Protein AF-A0AA36I9T1-F1 (afdb_monomer)

Organism: NCBI:txid2562239

Mean predicted aligned error: 14.27 Å

pLDDT: mean 73.99, std 16.75, range [28.22, 96.0]

Radius of gyration: 25.61 Å; Cα contacts (8 Å, |Δi|>4): 394; chains: 1; bounding box: 63×57×77 Å

Secondary structure (DSSP, 8-state):
-HHHHHHHHHHHHHHHHHHHHHHHHHHHHHHHHH-TT-TTS-HHHHHHHHHHHHHHHHHHHHHHHHHHHHTTS-HHHHHHHHHHHHHHHHHHHHHHHHSPPPTT--S--------HHHHHHHHHHHHHHHHHHHHHHHHHHHHHTS----SS---S----HHHHHHHHHHHHHTTT--EEEEEEEEEEEEEPP--TT-TTS---EEEEEEEEEEEEEE-STT-EEEEEEE---S---------S--TT---EEEEETTHHHH-EEEEGGGTTB-TTSSS----S--EEEEEEETTEEEEEEE-SS--TT----HHHHHHHHHHHHHHHHHHHGGG--

Structure (mmCIF, N/CA/C/O backbone):
data_AF-A0AA36I9T1-F1
#
_entry.id   AF-A0AA36I9T1-F1
#
loop_
_atom_site.group_PDB
_atom_site.id
_atom_site.type_symbol
_atom_site.label_atom_id
_atom_site.label_alt_id
_atom_site.label_comp_id
_atom_site.label_asym_id
_atom_site.label_entity_id
_atom_site.label_seq_id
_atom_site.pdbx_PDB_ins_code
_atom_site.Cartn_x
_atom_site.Cartn_y
_atom_site.Cartn_z
_atom_site.occupancy
_atom_site.B_iso_or_equiv
_atom_site.auth_seq_id
_atom_site.auth_comp_id
_atom_site.auth_asym_id
_atom_site.auth_atom_id
_atom_site.pdbx_PDB_model_num
ATOM 1 N N . MET A 1 1 ? 17.759 -18.980 32.613 1.00 36.00 1 MET A N 1
ATOM 2 C CA . MET A 1 1 ? 17.230 -19.401 31.293 1.00 36.00 1 MET A CA 1
ATOM 3 C C . MET A 1 1 ? 15.700 -19.547 31.230 1.00 36.00 1 MET A C 1
ATOM 5 O O . MET A 1 1 ? 15.164 -19.409 30.142 1.00 36.00 1 MET A O 1
ATOM 9 N N . ALA A 1 2 ? 14.968 -19.721 32.342 1.00 28.22 2 ALA A N 1
ATOM 10 C CA . ALA A 1 2 ? 13.493 -19.798 32.330 1.00 28.22 2 ALA A CA 1
ATOM 11 C C . ALA A 1 2 ? 12.759 -18.465 32.022 1.00 28.22 2 ALA A C 1
ATOM 13 O O . ALA A 1 2 ? 11.661 -18.480 31.476 1.00 28.22 2 ALA A O 1
ATOM 14 N N . SER A 1 3 ? 13.375 -17.309 32.305 1.00 37.62 3 SER A N 1
ATOM 15 C CA . SER A 1 3 ? 12.776 -15.976 32.076 1.00 37.62 3 SER A CA 1
ATOM 16 C C . SER A 1 3 ? 12.637 -15.598 30.588 1.00 37.62 3 SER A C 1
ATOM 18 O O . SER A 1 3 ? 11.648 -14.977 30.208 1.00 37.62 3 SER A O 1
ATOM 20 N N . ILE A 1 4 ? 13.560 -16.037 29.723 1.00 42.66 4 ILE A N 1
ATOM 21 C CA . ILE A 1 4 ? 13.492 -15.775 28.271 1.00 42.66 4 ILE A CA 1
ATOM 22 C C . ILE A 1 4 ? 12.377 -16.618 27.630 1.00 42.66 4 ILE A C 1
ATOM 24 O O . ILE A 1 4 ? 11.632 -16.146 26.772 1.00 42.66 4 ILE A O 1
ATOM 28 N N . ILE A 1 5 ? 12.210 -17.856 28.103 1.00 40.62 5 ILE A N 1
ATOM 29 C CA . ILE A 1 5 ? 11.156 -18.762 27.641 1.00 40.62 5 ILE A CA 1
ATOM 30 C C . ILE A 1 5 ? 9.781 -18.198 28.035 1.00 40.62 5 ILE A C 1
ATOM 32 O O . ILE A 1 5 ? 8.921 -18.065 27.170 1.00 40.62 5 ILE A O 1
ATOM 36 N N . ALA A 1 6 ? 9.594 -17.750 29.282 1.00 39.84 6 ALA A N 1
ATOM 37 C CA . ALA A 1 6 ? 8.338 -17.133 29.726 1.00 39.84 6 ALA A CA 1
ATOM 38 C C . ALA A 1 6 ? 7.958 -15.869 28.920 1.00 39.84 6 ALA A C 1
ATOM 40 O O . ALA A 1 6 ? 6.798 -15.713 28.541 1.00 39.84 6 ALA A O 1
ATOM 41 N N . GLY A 1 7 ? 8.933 -15.014 28.585 1.00 45.81 7 GLY A N 1
ATOM 42 C CA . GLY A 1 7 ? 8.702 -13.822 27.756 1.00 45.81 7 GLY A CA 1
ATOM 43 C C . GLY A 1 7 ? 8.321 -14.139 26.306 1.00 45.81 7 GLY A C 1
ATOM 44 O O . GLY A 1 7 ? 7.512 -13.439 25.708 1.00 45.81 7 GLY A O 1
ATOM 45 N N . THR A 1 8 ? 8.841 -15.233 25.741 1.00 45.25 8 THR A N 1
ATOM 46 C CA . THR A 1 8 ? 8.528 -15.623 24.354 1.00 45.25 8 THR A CA 1
ATOM 47 C C . THR A 1 8 ? 7.142 -16.270 24.255 1.00 45.25 8 THR A C 1
ATOM 49 O O . THR A 1 8 ? 6.429 -16.056 23.275 1.00 45.25 8 THR A O 1
ATOM 52 N N . TRP A 1 9 ? 6.716 -17.017 25.281 1.00 43.25 9 TRP A N 1
ATOM 53 C CA . TRP A 1 9 ? 5.369 -17.598 25.338 1.00 43.25 9 TRP A CA 1
ATOM 54 C C . TRP A 1 9 ? 4.271 -16.546 25.568 1.00 43.25 9 TRP A C 1
ATOM 56 O O . TRP A 1 9 ? 3.208 -16.670 24.957 1.00 43.25 9 TRP A O 1
ATOM 66 N N . SER A 1 10 ? 4.520 -15.476 26.341 1.00 52.25 10 SER A N 1
ATOM 67 C CA . SER A 1 10 ? 3.537 -14.383 26.477 1.00 52.25 10 SER A CA 1
ATOM 68 C C . SER A 1 10 ? 3.329 -13.627 25.157 1.00 52.25 10 SER A C 1
ATOM 70 O O . SER A 1 10 ? 2.194 -13.321 24.801 1.00 52.25 10 SER A O 1
ATOM 72 N N . LEU A 1 11 ? 4.388 -13.434 24.361 1.00 51.06 11 LEU A N 1
ATOM 73 C CA . LEU A 1 11 ? 4.303 -12.800 23.037 1.00 51.06 11 LEU A CA 1
ATOM 74 C C . LEU A 1 11 ? 3.535 -13.647 22.010 1.00 51.06 11 LEU A C 1
ATOM 76 O O . LEU A 1 11 ? 2.834 -13.103 21.157 1.00 51.06 11 LEU A O 1
ATOM 80 N N . ILE A 1 12 ? 3.651 -14.978 22.080 1.00 51.19 12 ILE A N 1
ATOM 81 C CA . ILE A 1 12 ? 2.935 -15.904 21.185 1.00 51.19 12 ILE A CA 1
ATOM 82 C C . ILE A 1 12 ? 1.451 -15.977 21.539 1.00 51.19 12 ILE A C 1
ATOM 84 O O . ILE A 1 12 ? 0.615 -15.955 20.639 1.00 51.19 12 ILE A O 1
ATOM 88 N N . SER A 1 13 ? 1.122 -16.025 22.831 1.00 52.97 13 SER A N 1
ATOM 89 C CA . SER A 1 13 ? -0.266 -15.906 23.291 1.00 52.97 13 SER A CA 1
ATOM 90 C C . SER A 1 13 ? -0.859 -14.546 22.896 1.00 52.97 13 SER A C 1
ATOM 92 O O . SER A 1 13 ? -2.000 -14.471 22.442 1.00 52.97 13 SER A O 1
ATOM 94 N N . SER A 1 14 ? -0.046 -13.487 22.974 1.00 62.69 14 SER A N 1
ATOM 95 C CA . SER A 1 14 ? -0.428 -12.113 22.642 1.00 62.69 14 SER A CA 1
ATOM 96 C C . SER A 1 14 ? -0.708 -11.899 21.147 1.00 62.69 14 SER A C 1
ATOM 98 O O . SER A 1 14 ? -1.602 -11.137 20.799 1.00 62.69 14 SER A O 1
ATOM 100 N N . SER A 1 15 ? -0.032 -12.585 20.215 1.00 67.31 15 SER A N 1
ATOM 101 C CA . SER A 1 15 ? -0.256 -12.332 18.779 1.00 67.31 15 SER A CA 1
ATOM 102 C C . SER A 1 15 ? -1.647 -12.757 18.294 1.00 67.31 15 SER A C 1
ATOM 104 O O . SER A 1 15 ? -2.304 -12.013 17.560 1.00 67.31 15 SER A O 1
ATOM 106 N N . ALA A 1 16 ? -2.123 -13.927 18.725 1.00 72.69 16 ALA A N 1
ATOM 107 C CA . ALA A 1 16 ? -3.471 -14.399 18.422 1.00 72.69 16 ALA A CA 1
ATOM 108 C C . ALA A 1 16 ? -4.530 -13.506 19.085 1.00 72.69 16 ALA A C 1
ATOM 110 O O . ALA A 1 16 ? -5.537 -13.169 18.459 1.00 72.69 16 ALA A O 1
ATOM 111 N N . GLU A 1 17 ? -4.269 -13.070 20.318 1.00 80.12 17 GLU A N 1
ATOM 112 C CA . GLU A 1 17 ? -5.125 -12.143 21.053 1.00 80.12 17 GLU A CA 1
ATOM 113 C C . GLU A 1 17 ? -5.214 -10.777 20.364 1.00 80.12 17 GLU A C 1
ATOM 115 O O . GLU A 1 17 ? -6.308 -10.255 20.185 1.00 80.12 17 GLU A O 1
ATOM 120 N N . VAL A 1 18 ? -4.097 -10.227 19.888 1.00 80.06 18 VAL A N 1
ATOM 121 C CA . VAL A 1 18 ? -4.045 -8.940 19.178 1.00 80.06 18 VAL A CA 1
ATOM 122 C C . VAL A 1 18 ? -4.795 -9.005 17.855 1.00 80.06 18 VAL A C 1
ATOM 124 O O . VAL A 1 18 ? -5.555 -8.094 17.539 1.00 80.06 18 VAL A O 1
ATOM 127 N N . ILE A 1 19 ? -4.651 -10.093 17.091 1.00 80.06 19 ILE A N 1
ATOM 128 C CA . ILE A 1 19 ? -5.420 -10.284 15.852 1.00 80.06 19 ILE A CA 1
ATOM 129 C C . ILE A 1 19 ? -6.914 -10.425 16.166 1.00 80.06 19 ILE A C 1
ATOM 131 O O . ILE A 1 19 ? -7.746 -9.829 15.479 1.00 80.06 19 ILE A O 1
ATOM 135 N N . SER A 1 20 ? -7.261 -11.200 17.197 1.00 83.56 20 SER A N 1
ATOM 136 C CA . SER A 1 20 ? -8.646 -11.388 17.633 1.00 83.56 20 SER A CA 1
ATOM 137 C C . SER A 1 20 ? -9.273 -10.066 18.080 1.00 83.56 20 SER A C 1
ATOM 139 O O . SER A 1 20 ? -10.335 -9.692 17.585 1.00 83.56 20 SER A O 1
ATOM 141 N N . LYS A 1 21 ? -8.578 -9.292 18.920 1.00 83.44 21 LYS A N 1
ATOM 142 C CA . LYS A 1 21 ? -9.038 -7.981 19.381 1.00 83.44 21 LYS A CA 1
ATOM 143 C C . LYS A 1 21 ? -9.089 -6.966 18.251 1.00 83.44 21 LYS A C 1
ATOM 145 O O . LYS A 1 21 ? -10.092 -6.284 18.144 1.00 83.44 21 LYS A O 1
ATOM 150 N N . ALA A 1 22 ? -8.129 -6.919 17.327 1.00 84.50 22 ALA A N 1
ATOM 151 C CA . ALA A 1 22 ? -8.222 -6.048 16.149 1.00 84.50 22 ALA A CA 1
ATOM 152 C C . ALA A 1 22 ? -9.461 -6.358 15.280 1.00 84.50 22 ALA A C 1
ATOM 154 O O . ALA A 1 22 ? -10.117 -5.448 14.754 1.00 84.50 22 ALA A O 1
ATOM 155 N N . ARG A 1 23 ? -9.834 -7.641 15.156 1.00 85.12 23 ARG A N 1
ATOM 156 C CA . ARG A 1 23 ? -11.107 -8.048 14.534 1.00 85.12 23 ARG A CA 1
ATOM 157 C C . ARG A 1 23 ? -12.306 -7.620 15.383 1.00 85.12 23 ARG A C 1
ATOM 159 O O . ARG A 1 23 ? -13.255 -7.072 14.830 1.00 85.12 23 ARG A O 1
ATOM 166 N N . GLY A 1 24 ? -12.241 -7.806 16.699 1.00 85.12 24 GLY A N 1
ATOM 167 C CA . GLY A 1 24 ? -13.244 -7.344 17.660 1.00 85.12 24 GLY A CA 1
ATOM 168 C C . GLY A 1 24 ? -13.489 -5.836 17.581 1.00 85.12 24 GLY A C 1
ATOM 169 O O . GLY A 1 24 ? -14.633 -5.421 17.458 1.00 85.12 24 GLY A O 1
ATOM 170 N N . MET A 1 25 ? -12.430 -5.024 17.521 1.00 85.75 25 MET A N 1
ATOM 171 C CA . MET A 1 25 ? -12.475 -3.574 17.305 1.00 85.75 25 MET A CA 1
ATOM 172 C C . MET A 1 25 ? -13.201 -3.232 16.008 1.00 85.75 25 MET A C 1
ATOM 174 O O . MET A 1 25 ? -14.094 -2.392 15.992 1.00 85.75 25 MET A O 1
ATOM 178 N N . THR A 1 26 ? -12.834 -3.906 14.915 1.00 86.44 26 THR A N 1
ATOM 179 C CA . THR A 1 26 ? -13.445 -3.698 13.596 1.00 86.44 26 THR A CA 1
ATOM 180 C C . THR A 1 26 ? -14.946 -3.992 13.636 1.00 86.44 26 THR A C 1
ATOM 182 O 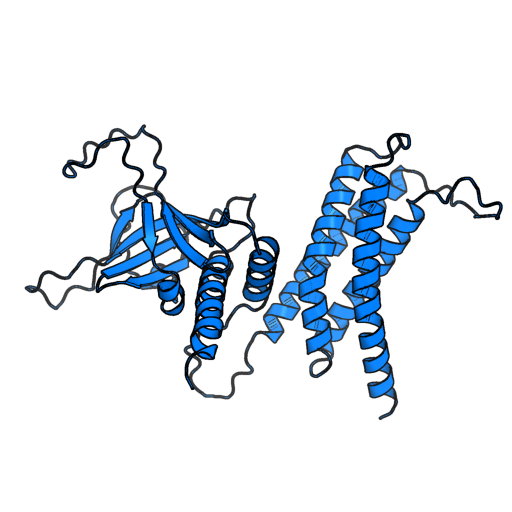O . THR A 1 26 ? -15.745 -3.206 13.129 1.00 86.44 26 THR A O 1
ATOM 185 N N . LEU A 1 27 ? -15.339 -5.102 14.264 1.00 86.56 27 LEU A N 1
ATOM 186 C CA . LEU A 1 27 ? -16.742 -5.474 14.441 1.00 86.56 27 LEU A CA 1
ATOM 187 C C . LEU A 1 27 ? -17.472 -4.512 15.384 1.00 86.56 27 LEU A C 1
ATOM 189 O O . LEU A 1 27 ? -18.612 -4.152 15.108 1.00 86.56 27 LEU A O 1
ATOM 193 N N . GLY A 1 28 ? -16.825 -4.072 16.463 1.00 85.25 28 GLY A N 1
ATOM 194 C CA . GLY A 1 28 ? -17.360 -3.100 17.415 1.00 85.25 28 GLY A CA 1
ATOM 195 C C . GLY A 1 28 ? -17.665 -1.767 16.741 1.00 85.25 28 GLY A C 1
ATOM 196 O O . GLY A 1 28 ? -18.794 -1.291 16.811 1.00 85.25 28 GLY A O 1
ATOM 197 N N . ILE A 1 29 ? -16.708 -1.224 15.985 1.00 85.50 29 ILE A N 1
ATOM 198 C CA . ILE A 1 29 ? -16.898 -0.005 15.186 1.00 85.50 29 ILE A CA 1
ATOM 199 C C . ILE A 1 29 ? -18.032 -0.200 14.175 1.00 85.50 29 ILE A C 1
ATOM 201 O O . ILE A 1 29 ? -18.907 0.655 14.062 1.00 85.50 29 ILE A O 1
ATOM 205 N N . HIS A 1 30 ? -18.077 -1.340 13.481 1.00 85.69 30 HIS A N 1
ATOM 206 C CA . HIS A 1 30 ? -19.145 -1.613 12.522 1.00 85.69 30 HIS A CA 1
ATOM 207 C C . HIS A 1 30 ? -20.532 -1.658 13.187 1.00 85.69 30 HIS A C 1
ATOM 209 O O . HIS A 1 30 ? -21.483 -1.081 12.656 1.00 85.69 30 HIS A O 1
ATOM 215 N N . LYS A 1 31 ? -20.654 -2.300 14.355 1.00 86.00 31 LYS A N 1
ATOM 216 C CA . LYS A 1 31 ? -21.897 -2.341 15.142 1.00 86.00 31 LYS A CA 1
ATOM 217 C C . LYS A 1 31 ? -22.319 -0.946 15.607 1.00 86.00 31 LYS A C 1
ATOM 219 O O . LYS A 1 31 ? -23.503 -0.616 15.532 1.00 86.00 31 LYS A O 1
ATOM 224 N N . LEU A 1 32 ? -21.364 -0.123 16.046 1.00 84.00 32 LEU A N 1
ATOM 225 C CA . LEU A 1 32 ? -21.613 1.265 16.447 1.00 84.00 32 LEU A CA 1
ATOM 226 C C . LEU A 1 32 ? -22.146 2.104 15.280 1.00 84.00 32 LEU A C 1
ATOM 228 O O . LEU A 1 32 ? -23.087 2.867 15.465 1.00 84.00 32 LEU A O 1
ATOM 232 N N . LEU A 1 33 ? -21.591 1.926 14.078 1.00 83.38 33 LEU A N 1
ATOM 233 C CA . LEU A 1 33 ? -22.009 2.662 12.880 1.00 83.38 33 LEU A CA 1
ATOM 234 C C . LEU A 1 33 ? -23.365 2.210 12.321 1.00 83.38 33 LEU A C 1
ATOM 236 O O . LEU A 1 33 ? -24.085 3.029 11.759 1.00 83.38 33 LEU A O 1
ATOM 240 N N . LEU A 1 34 ? -23.710 0.925 12.452 1.00 81.38 34 LEU A N 1
ATOM 241 C CA . LEU A 1 34 ? -24.969 0.373 11.938 1.00 81.38 34 LEU A CA 1
ATOM 242 C C . LEU A 1 34 ? -26.179 0.627 12.835 1.00 81.38 34 LEU A C 1
ATOM 244 O O . LEU A 1 34 ? -27.294 0.440 12.369 1.00 81.38 34 LEU A O 1
ATOM 248 N N . SER A 1 35 ? -25.984 0.995 14.103 1.00 79.50 35 SER A N 1
ATOM 249 C CA . SER A 1 35 ? -27.083 1.170 15.058 1.00 79.50 35 SER A CA 1
ATOM 250 C C . SER A 1 35 ? -27.851 2.474 14.758 1.00 79.50 35 SER A C 1
ATOM 252 O O . SER A 1 35 ? -27.330 3.548 15.066 1.00 79.50 35 SER A O 1
ATOM 254 N N . PRO A 1 36 ? -29.072 2.419 14.184 1.00 58.97 36 PRO A N 1
ATOM 255 C CA . PRO A 1 36 ? -29.768 3.607 13.678 1.00 58.97 36 PRO A CA 1
ATOM 256 C C . PRO A 1 36 ? -30.333 4.500 14.797 1.00 58.97 36 PRO A C 1
ATOM 258 O O . PRO A 1 36 ? -30.428 5.709 14.615 1.00 58.97 36 PRO A O 1
ATOM 261 N N . ASP A 1 37 ? -30.604 3.936 15.978 1.00 59.00 37 ASP A N 1
ATOM 262 C CA . ASP A 1 37 ? -31.197 4.647 17.125 1.00 59.00 37 ASP A CA 1
ATOM 263 C C . ASP A 1 37 ? -30.182 5.366 18.034 1.00 59.00 37 ASP A C 1
ATOM 265 O O . ASP A 1 37 ? -30.547 5.932 19.063 1.00 59.00 37 ASP A O 1
ATOM 269 N N . ARG A 1 38 ? -28.883 5.361 17.702 1.00 58.66 38 ARG A N 1
ATOM 270 C CA . ARG A 1 38 ? -27.817 5.893 18.581 1.00 58.66 38 ARG A CA 1
ATOM 271 C C . ARG A 1 38 ? -27.267 7.233 18.096 1.00 58.66 38 ARG A C 1
ATOM 273 O O . ARG A 1 38 ? -26.070 7.398 17.859 1.00 58.66 38 ARG A O 1
ATOM 280 N N . ALA A 1 39 ? -28.174 8.194 17.959 1.00 52.75 39 ALA A N 1
ATOM 281 C CA . ALA A 1 39 ? -27.974 9.544 17.433 1.00 52.75 39 ALA A CA 1
ATOM 282 C C . ALA A 1 39 ? -27.114 10.505 18.300 1.00 52.75 39 ALA A C 1
ATOM 284 O O . ALA A 1 39 ? -27.366 11.704 18.299 1.00 52.75 39 ALA A O 1
ATOM 285 N N . GLU A 1 40 ? -26.078 10.034 19.005 1.00 70.81 40 GLU A N 1
ATOM 286 C CA . GLU A 1 40 ? -25.173 10.924 19.770 1.00 70.81 40 GLU A CA 1
ATOM 287 C C . GLU A 1 40 ? -23.742 11.025 19.217 1.00 70.81 40 GLU A C 1
ATOM 289 O O . GLU A 1 40 ? -22.973 11.881 19.650 1.00 70.81 40 GLU A O 1
ATOM 294 N N . LEU A 1 41 ? -23.357 10.186 18.250 1.00 80.69 41 LEU A N 1
ATOM 295 C CA . LEU A 1 41 ? -22.049 10.305 17.598 1.00 80.69 41 LEU A CA 1
ATOM 296 C C . LEU A 1 41 ? -22.090 11.388 16.523 1.00 80.69 41 LEU A C 1
ATOM 298 O O . LEU A 1 41 ? -22.819 11.249 15.537 1.00 80.69 41 LEU A O 1
ATOM 302 N N . SER A 1 42 ? -21.253 12.413 16.686 1.00 88.62 42 SER A N 1
ATOM 303 C CA . SER A 1 42 ? -21.057 13.448 15.673 1.00 88.62 42 SER A CA 1
ATOM 304 C C . SER A 1 42 ? -20.546 12.844 14.356 1.00 88.62 42 SER A C 1
ATOM 306 O O . SER A 1 42 ? -19.806 11.855 14.347 1.00 88.62 42 SER A O 1
ATOM 308 N N . ASP A 1 43 ? -20.878 13.458 13.217 1.00 88.69 43 ASP A N 1
ATOM 309 C CA . ASP A 1 43 ? -20.369 13.015 11.908 1.00 88.69 43 ASP A CA 1
ATOM 310 C C . ASP A 1 43 ? -18.836 13.083 11.810 1.00 88.69 43 ASP A C 1
ATOM 312 O O . ASP A 1 43 ? -18.206 12.340 11.050 1.00 88.69 43 ASP A O 1
ATOM 316 N N . ALA A 1 44 ? -18.211 13.974 12.584 1.00 90.44 44 ALA A N 1
ATOM 317 C CA . ALA A 1 44 ? -16.762 14.028 12.724 1.00 90.44 44 ALA A CA 1
ATOM 318 C C . ALA A 1 44 ? -16.227 12.764 13.417 1.00 90.44 44 ALA A C 1
ATOM 320 O O . ALA A 1 44 ? -15.301 12.131 12.906 1.00 90.44 44 ALA A O 1
ATOM 321 N N . ASP A 1 45 ? -16.846 12.339 14.520 1.00 90.56 45 ASP A N 1
ATOM 322 C CA . ASP A 1 45 ? -16.430 11.144 15.262 1.00 90.56 45 ASP A CA 1
ATOM 323 C C . ASP A 1 45 ? -16.683 9.855 14.478 1.00 90.56 45 ASP A C 1
ATOM 325 O O . ASP A 1 45 ? -15.848 8.953 14.496 1.00 90.56 45 ASP A O 1
ATOM 329 N N . ARG A 1 46 ? -17.763 9.785 13.690 1.00 89.75 46 ARG A N 1
ATOM 330 C CA . ARG A 1 46 ? -18.002 8.665 12.760 1.00 89.75 46 ARG A CA 1
ATOM 331 C C . ARG A 1 46 ? -16.864 8.519 11.746 1.00 89.75 46 ARG A C 1
ATOM 333 O O . ARG A 1 46 ? -16.343 7.420 11.547 1.00 89.75 46 ARG A O 1
ATOM 340 N N . ARG A 1 47 ? -16.432 9.629 11.135 1.00 90.88 47 ARG A N 1
ATOM 341 C CA . ARG A 1 47 ? -15.288 9.643 10.204 1.00 90.88 47 ARG A CA 1
ATOM 342 C C . ARG A 1 47 ? -13.982 9.261 10.901 1.00 90.88 47 ARG A C 1
ATOM 344 O O . ARG A 1 47 ? -13.195 8.499 10.339 1.00 90.88 47 ARG A O 1
ATOM 351 N N . ARG A 1 48 ? -13.768 9.734 12.130 1.00 93.38 48 ARG A N 1
ATOM 352 C CA . ARG A 1 48 ? -12.600 9.384 12.952 1.00 93.38 48 ARG A CA 1
ATOM 353 C C . ARG A 1 48 ? -12.570 7.894 13.308 1.00 93.38 48 ARG A C 1
ATOM 355 O O . ARG A 1 48 ? -11.530 7.268 13.132 1.00 93.38 48 ARG A O 1
ATOM 362 N N . LEU A 1 49 ? -13.698 7.296 13.700 1.00 91.56 49 LEU A N 1
ATOM 363 C CA . LEU A 1 49 ? -13.812 5.855 13.972 1.00 91.56 49 LEU A CA 1
ATOM 364 C C . LEU A 1 49 ? -13.520 5.004 12.728 1.00 91.56 49 LEU A C 1
ATOM 366 O O . LEU A 1 49 ? -12.793 4.016 12.813 1.00 91.56 49 LEU A O 1
ATOM 370 N N . LEU A 1 50 ? -14.012 5.408 11.554 1.00 90.00 50 LEU A N 1
ATOM 371 C CA . LEU A 1 50 ? -13.646 4.759 10.289 1.00 90.00 50 LEU A CA 1
ATOM 372 C C . LEU A 1 50 ? -12.145 4.892 9.994 1.00 90.00 50 LEU A C 1
ATOM 374 O O . LEU A 1 50 ? -11.503 3.936 9.554 1.00 90.00 50 LEU A O 1
ATOM 378 N N . GLY A 1 51 ? -11.567 6.066 10.257 1.00 90.12 51 GLY A N 1
ATOM 379 C CA . GLY A 1 51 ? -10.128 6.301 10.146 1.00 90.12 51 GLY A CA 1
ATOM 380 C C . GLY A 1 51 ? -9.306 5.409 11.079 1.00 90.12 51 GLY A C 1
ATOM 381 O O . GLY A 1 51 ? -8.261 4.901 10.669 1.00 90.12 51 GLY A O 1
ATOM 382 N N . LEU A 1 52 ? -9.793 5.190 12.299 1.00 92.38 52 LEU A N 1
ATOM 383 C CA . LEU A 1 52 ? -9.194 4.325 13.312 1.00 92.38 52 LEU A CA 1
ATOM 384 C C . LEU A 1 52 ? -9.233 2.862 12.853 1.00 92.38 52 LEU A C 1
ATOM 386 O O . LEU A 1 52 ? -8.200 2.200 12.807 1.00 92.38 52 LEU A O 1
ATOM 390 N N . GLN A 1 53 ? -10.402 2.389 12.407 1.00 90.81 53 GLN A N 1
ATOM 391 C CA . GLN A 1 53 ? -10.588 1.045 11.857 1.00 90.81 53 GLN A CA 1
ATOM 392 C C . GLN A 1 53 ? -9.601 0.754 10.718 1.00 90.81 53 GLN A C 1
ATOM 394 O O . GLN A 1 53 ? -8.931 -0.280 10.729 1.00 90.81 53 GLN A O 1
ATOM 399 N N . ARG A 1 54 ? -9.485 1.664 9.741 1.00 87.50 54 ARG A N 1
ATOM 400 C CA . ARG A 1 54 ? -8.579 1.495 8.591 1.00 87.50 54 ARG A CA 1
ATOM 401 C C . ARG A 1 54 ? -7.121 1.360 9.034 1.00 87.50 54 ARG A C 1
ATOM 403 O O . ARG A 1 54 ? -6.433 0.449 8.583 1.00 87.50 54 ARG A O 1
ATOM 410 N N . ARG A 1 55 ? -6.657 2.222 9.943 1.00 89.75 55 ARG A N 1
ATOM 411 C CA . ARG A 1 55 ? -5.277 2.197 10.458 1.00 89.75 55 ARG A CA 1
ATOM 412 C C . ARG A 1 55 ? -4.965 0.913 11.221 1.00 89.75 55 ARG A C 1
ATOM 414 O O . ARG A 1 55 ? -3.952 0.277 10.944 1.00 89.75 55 ARG A O 1
ATOM 421 N N . VAL A 1 56 ? -5.873 0.475 12.096 1.00 90.50 56 VAL A N 1
ATOM 422 C CA . VAL A 1 56 ? -5.744 -0.797 12.827 1.00 90.50 56 VAL A CA 1
ATOM 423 C C . VAL A 1 56 ? -5.601 -1.952 11.840 1.00 90.50 56 VAL A C 1
ATOM 425 O O . VAL A 1 56 ? -4.653 -2.728 11.929 1.00 90.50 56 VAL A O 1
ATOM 428 N N . GLN A 1 57 ? -6.479 -2.028 10.836 1.00 86.19 57 GLN A N 1
ATOM 429 C CA . GLN A 1 57 ? -6.413 -3.067 9.804 1.00 86.19 57 GLN A CA 1
ATOM 430 C C . GLN A 1 57 ? -5.113 -3.032 8.993 1.00 86.19 57 GLN A C 1
ATOM 432 O O . GLN A 1 57 ? -4.614 -4.083 8.591 1.00 86.19 57 GLN A O 1
ATOM 437 N N . CYS A 1 58 ? -4.565 -1.850 8.711 1.00 85.12 58 CYS A N 1
ATOM 438 C CA . CYS A 1 58 ? -3.281 -1.710 8.026 1.00 85.12 58 CYS A CA 1
ATOM 439 C C . CYS A 1 58 ? -2.099 -2.170 8.892 1.00 85.12 58 CYS A C 1
ATOM 441 O O . CYS A 1 58 ? -1.133 -2.698 8.347 1.00 85.12 58 CYS A O 1
ATOM 443 N N . MET A 1 59 ? -2.184 -2.027 10.217 1.00 87.56 59 MET A N 1
ATOM 444 C CA . MET A 1 59 ? -1.108 -2.374 11.149 1.00 87.56 59 MET A CA 1
ATOM 445 C C . MET A 1 59 ? -1.032 -3.870 11.484 1.00 87.56 59 MET A C 1
ATOM 447 O O . MET A 1 59 ? 0.057 -4.375 11.753 1.00 87.56 59 MET A O 1
ATOM 451 N N . VAL A 1 60 ? -2.151 -4.605 11.421 1.00 86.38 60 VAL A N 1
ATOM 452 C CA . VAL A 1 60 ? -2.210 -6.036 11.794 1.00 86.38 60 VAL A CA 1
ATOM 453 C C . VAL A 1 60 ? -1.163 -6.881 11.063 1.00 86.38 60 VAL A C 1
ATOM 455 O O . VAL A 1 60 ? -0.497 -7.705 11.685 1.00 86.38 60 VAL A O 1
ATOM 458 N N . GLN A 1 61 ? -1.002 -6.703 9.751 1.00 83.69 61 GLN A N 1
ATOM 459 C CA . GLN A 1 61 ? -0.095 -7.540 8.961 1.00 83.69 61 GLN A CA 1
ATOM 460 C C . GLN A 1 61 ? 1.393 -7.228 9.226 1.00 83.69 61 GLN A C 1
ATOM 462 O O . GLN A 1 61 ? 2.127 -8.176 9.516 1.00 83.69 61 GLN A O 1
ATOM 467 N N . PRO A 1 62 ? 1.854 -5.959 9.195 1.00 84.81 62 PRO A N 1
ATOM 468 C CA . PRO A 1 62 ? 3.196 -5.590 9.648 1.00 84.81 62 PRO A CA 1
ATOM 469 C C . PRO A 1 62 ? 3.506 -6.069 11.071 1.00 84.81 62 PRO A C 1
ATOM 471 O O . PRO A 1 62 ? 4.569 -6.635 11.310 1.00 84.81 62 PRO A O 1
ATOM 474 N N . LEU A 1 63 ? 2.562 -5.916 12.004 1.00 86.62 63 LEU A N 1
ATOM 475 C CA . LEU A 1 63 ? 2.746 -6.331 13.393 1.00 86.62 63 LEU A CA 1
ATOM 476 C C . LEU A 1 63 ? 2.854 -7.856 13.526 1.00 86.62 63 LEU A C 1
ATOM 478 O O . LEU A 1 63 ? 3.733 -8.346 14.228 1.00 86.62 63 LEU A O 1
ATOM 482 N N . ASN A 1 64 ? 2.015 -8.618 12.816 1.00 84.81 64 ASN A N 1
ATOM 483 C CA . ASN A 1 64 ? 2.098 -10.081 12.792 1.00 84.81 64 ASN A CA 1
ATOM 484 C C . ASN A 1 64 ? 3.439 -10.560 12.214 1.00 84.81 64 ASN A C 1
ATOM 486 O O . ASN A 1 64 ? 4.041 -11.499 12.731 1.00 84.81 64 ASN A O 1
ATOM 490 N N . PHE A 1 65 ? 3.946 -9.881 11.180 1.00 83.06 65 PHE A N 1
ATOM 491 C CA . PHE A 1 65 ? 5.287 -10.143 10.672 1.00 83.06 65 PHE A CA 1
ATOM 492 C C . PHE A 1 65 ? 6.348 -9.901 11.755 1.00 83.06 65 PHE A C 1
ATOM 494 O O . PHE A 1 65 ? 7.112 -10.817 12.057 1.00 83.06 65 PHE A O 1
ATOM 501 N N . LEU A 1 66 ? 6.363 -8.719 12.383 1.00 84.50 66 LEU A N 1
ATOM 502 C CA . LEU A 1 66 ? 7.329 -8.403 13.439 1.00 84.50 66 LEU A CA 1
ATOM 503 C C . LEU A 1 66 ? 7.239 -9.380 14.615 1.00 84.50 66 LEU A C 1
ATOM 505 O O . LEU A 1 66 ? 8.268 -9.751 15.160 1.00 84.50 66 LEU A O 1
ATOM 509 N N . LEU A 1 67 ? 6.041 -9.847 14.973 1.00 82.50 67 LEU A N 1
ATOM 510 C CA . LEU A 1 67 ? 5.822 -10.852 16.018 1.00 82.50 67 LEU A CA 1
ATOM 511 C C . LEU A 1 67 ? 6.382 -12.228 15.659 1.00 82.50 67 LEU A C 1
ATOM 513 O O . LEU A 1 67 ? 6.880 -12.938 16.527 1.00 82.50 67 LEU A O 1
ATOM 517 N N . LEU A 1 68 ? 6.288 -12.641 14.395 1.00 77.19 68 LEU A N 1
ATOM 518 C CA . LEU A 1 68 ? 6.906 -13.883 13.930 1.00 77.19 68 LEU A CA 1
ATOM 519 C C . LEU A 1 68 ? 8.432 -13.764 13.898 1.00 77.19 68 LEU A C 1
ATOM 521 O O . LEU A 1 68 ? 9.132 -14.733 14.197 1.00 77.19 68 LEU A O 1
ATOM 525 N N . TRP A 1 69 ? 8.931 -12.580 13.551 1.00 73.94 69 TRP A N 1
ATOM 526 C CA . TRP A 1 69 ? 10.346 -12.315 13.333 1.00 73.94 69 TRP A CA 1
ATOM 527 C C . TRP A 1 69 ? 11.116 -12.062 14.642 1.00 73.94 69 TRP A C 1
ATOM 529 O O . TRP A 1 69 ? 12.197 -12.619 14.846 1.00 73.94 69 TRP A O 1
ATOM 539 N N . SER A 1 70 ? 10.512 -11.337 15.587 1.00 73.50 70 SER A N 1
ATOM 540 C CA . SER A 1 70 ? 11.078 -11.027 16.910 1.00 73.50 70 SER A CA 1
ATOM 541 C C . SER A 1 70 ? 11.285 -12.260 17.791 1.00 73.50 70 SER A C 1
ATOM 543 O O . SER A 1 70 ? 12.118 -12.237 18.692 1.00 73.50 70 SER A O 1
ATOM 545 N N . LYS A 1 71 ? 10.625 -13.391 17.487 1.00 68.19 71 LYS A N 1
ATOM 546 C CA . LYS A 1 71 ? 10.885 -14.682 18.155 1.00 68.19 71 LYS A CA 1
ATOM 547 C C . LYS A 1 71 ? 12.341 -15.127 18.061 1.00 68.19 71 LYS A C 1
ATOM 549 O O . LYS A 1 71 ? 12.750 -16.001 18.821 1.00 68.19 71 LYS A O 1
ATOM 554 N N . ARG A 1 72 ? 13.093 -14.624 17.076 1.00 62.12 72 ARG A N 1
ATOM 555 C CA . ARG A 1 72 ? 14.443 -15.106 16.778 1.00 62.12 72 ARG A CA 1
ATOM 556 C C . ARG A 1 72 ? 15.527 -14.051 16.962 1.00 62.12 72 ARG A C 1
ATOM 558 O O . ARG A 1 72 ? 16.663 -14.462 17.195 1.00 62.12 72 ARG A O 1
ATOM 565 N N . ARG A 1 73 ? 15.234 -12.747 16.847 1.00 58.88 73 ARG A N 1
ATOM 566 C CA . ARG A 1 73 ? 16.242 -11.671 16.891 1.00 58.88 73 ARG A CA 1
ATOM 567 C C . ARG A 1 73 ? 15.658 -10.333 17.367 1.00 58.88 73 ARG A C 1
ATOM 569 O O . ARG A 1 73 ? 14.526 -10.000 17.046 1.00 58.88 73 ARG A O 1
ATOM 576 N N . ASP A 1 74 ? 16.506 -9.605 18.088 1.00 63.78 74 ASP A N 1
ATOM 577 C CA . ASP A 1 74 ? 16.423 -8.196 18.492 1.00 63.78 74 ASP A CA 1
ATOM 578 C C . ASP A 1 74 ? 15.364 -7.742 19.519 1.00 63.78 74 ASP A C 1
ATOM 580 O O . ASP A 1 74 ? 14.165 -7.643 19.266 1.00 63.78 74 ASP A O 1
ATOM 584 N N . LEU A 1 75 ? 15.869 -7.309 20.684 1.00 67.81 75 LEU A N 1
ATOM 585 C CA . LEU A 1 75 ? 15.099 -6.692 21.775 1.00 67.81 75 LEU A CA 1
ATOM 586 C C . LEU A 1 75 ? 14.486 -5.336 21.373 1.00 67.81 75 LEU A C 1
ATOM 588 O O . LEU A 1 75 ? 13.519 -4.882 21.980 1.00 67.81 75 LEU A O 1
ATOM 592 N N . ARG A 1 76 ? 15.042 -4.664 20.356 1.00 74.38 76 ARG A N 1
ATOM 593 C CA . ARG A 1 76 ? 14.614 -3.314 19.947 1.00 74.38 76 ARG A CA 1
ATOM 594 C C . ARG A 1 76 ? 13.266 -3.323 19.232 1.00 74.38 76 ARG A C 1
ATOM 596 O O . ARG A 1 76 ? 12.411 -2.494 19.525 1.00 74.38 76 ARG A O 1
ATOM 603 N N . VAL A 1 77 ? 13.055 -4.287 18.336 1.00 83.38 77 VAL A N 1
ATOM 604 C CA . VAL A 1 77 ? 11.766 -4.478 17.653 1.00 83.38 77 VAL A CA 1
ATOM 605 C C . VAL A 1 77 ? 10.700 -4.953 18.628 1.00 83.38 77 VAL A C 1
ATOM 607 O O . VAL A 1 77 ? 9.541 -4.564 18.504 1.00 83.38 77 VAL A O 1
ATOM 610 N N . GLN A 1 78 ? 11.091 -5.736 19.636 1.00 83.50 78 GLN A N 1
ATOM 611 C CA . GLN A 1 78 ? 10.176 -6.194 20.674 1.00 83.50 78 GLN A CA 1
ATOM 612 C C . GLN A 1 78 ? 9.507 -5.022 21.407 1.00 83.50 78 GLN A C 1
ATOM 614 O O . GLN A 1 78 ? 8.303 -5.083 21.633 1.00 83.50 78 GLN A O 1
ATOM 619 N N . GLN A 1 79 ? 10.235 -3.938 21.700 1.00 85.12 79 GLN A N 1
ATOM 620 C CA . GLN A 1 79 ? 9.642 -2.755 22.334 1.00 85.12 79 GLN A CA 1
ATOM 621 C C . GLN A 1 79 ? 8.584 -2.091 21.443 1.00 85.12 79 GLN A C 1
ATOM 623 O O . GLN A 1 79 ? 7.498 -1.776 21.917 1.00 85.12 79 GLN A O 1
ATOM 628 N N . VAL A 1 80 ? 8.869 -1.928 20.145 1.00 89.50 80 VAL A N 1
ATOM 629 C CA . VAL A 1 80 ? 7.911 -1.354 19.180 1.00 89.50 80 VAL A CA 1
ATOM 630 C C . VAL A 1 80 ? 6.652 -2.216 19.087 1.00 89.50 80 VAL A C 1
ATOM 632 O O . VAL A 1 80 ? 5.540 -1.696 19.051 1.00 89.50 80 VAL A O 1
ATOM 635 N N . VAL A 1 81 ? 6.824 -3.538 19.073 1.00 88.81 81 VAL A N 1
ATOM 636 C CA . VAL A 1 81 ? 5.712 -4.491 19.056 1.00 88.81 81 VAL A CA 1
ATOM 637 C C . VAL A 1 81 ? 4.881 -4.383 20.333 1.00 88.81 81 VAL A C 1
ATOM 639 O O . VAL A 1 81 ? 3.664 -4.282 20.230 1.00 88.81 81 VAL A O 1
ATOM 642 N N . LEU A 1 82 ? 5.508 -4.370 21.513 1.00 87.25 82 LEU A N 1
ATOM 643 C CA . LEU A 1 82 ? 4.805 -4.267 22.797 1.00 87.25 82 LEU A CA 1
ATOM 644 C C . LEU A 1 82 ? 4.009 -2.962 22.902 1.00 87.25 82 LEU A C 1
ATOM 646 O O . LEU A 1 82 ? 2.811 -3.012 23.160 1.00 87.25 82 LEU A O 1
ATOM 650 N N . SER A 1 83 ? 4.626 -1.819 22.593 1.00 90.31 83 SER A N 1
ATOM 651 C CA . SER A 1 83 ? 3.936 -0.523 22.614 1.00 90.31 83 SER A CA 1
ATOM 652 C C . SER A 1 83 ? 2.763 -0.471 21.629 1.00 90.31 83 SER A C 1
ATOM 654 O O . SER A 1 83 ? 1.706 0.069 21.949 1.00 90.31 83 SER A O 1
ATOM 656 N N . ALA A 1 84 ? 2.895 -1.091 20.451 1.00 92.12 84 ALA A N 1
ATOM 657 C CA . ALA A 1 84 ? 1.786 -1.194 19.505 1.00 92.12 84 ALA A CA 1
ATOM 658 C C . ALA A 1 84 ? 0.638 -2.076 20.030 1.00 92.12 84 ALA A C 1
ATOM 660 O O . ALA A 1 84 ? -0.528 -1.789 19.761 1.00 92.12 84 ALA A O 1
ATOM 661 N N . GLN A 1 85 ? 0.945 -3.151 20.761 1.00 90.62 85 GLN A N 1
ATOM 662 C CA . GLN A 1 85 ? -0.061 -4.032 21.359 1.00 90.62 85 GLN A CA 1
ATOM 663 C C . GLN A 1 85 ? -0.816 -3.350 22.500 1.00 90.62 85 GLN A C 1
ATOM 665 O O . GLN A 1 85 ? -2.042 -3.420 22.526 1.00 90.62 85 GLN A O 1
ATOM 670 N N . GLU A 1 86 ? -0.097 -2.671 23.395 1.00 90.75 86 GLU A N 1
ATOM 671 C CA . GLU A 1 86 ? -0.678 -1.891 24.494 1.00 90.75 86 GLU A CA 1
ATOM 672 C C . GLU A 1 86 ? -1.663 -0.852 23.951 1.00 90.75 86 GLU A C 1
ATOM 674 O O . GLU A 1 86 ? -2.837 -0.868 24.320 1.00 90.75 86 GLU A O 1
ATOM 679 N N . LEU A 1 87 ? -1.242 -0.062 22.956 1.00 93.25 87 LEU A N 1
ATOM 680 C CA . LEU A 1 87 ? -2.116 0.919 22.315 1.00 93.25 87 LEU A CA 1
ATOM 681 C C . LEU A 1 87 ? -3.362 0.271 21.688 1.00 93.25 87 LEU A C 1
ATOM 683 O O . LEU A 1 87 ? -4.470 0.783 21.831 1.00 93.25 87 LEU A O 1
ATOM 687 N N . LEU A 1 88 ? -3.218 -0.865 20.995 1.00 91.56 88 LEU A N 1
ATOM 688 C CA . LEU A 1 88 ? -4.368 -1.574 20.421 1.00 91.56 88 LEU A CA 1
ATOM 689 C C . LEU A 1 88 ? -5.345 -2.076 21.494 1.00 91.56 88 LEU A C 1
ATOM 691 O O . LEU A 1 88 ? -6.554 -2.070 21.259 1.00 91.56 88 LEU A O 1
ATOM 695 N N . PHE A 1 89 ? -4.851 -2.503 22.657 1.00 90.25 89 PHE A N 1
ATOM 696 C CA . PHE A 1 89 ? -5.698 -2.920 23.774 1.00 90.25 89 PHE A CA 1
ATOM 697 C C . PHE A 1 89 ? -6.423 -1.743 24.425 1.00 90.25 89 PHE A C 1
ATOM 699 O O . PHE A 1 89 ? -7.611 -1.872 24.737 1.00 90.25 89 PHE A O 1
ATOM 706 N N . ASP A 1 90 ? -5.762 -0.596 24.561 1.00 91.81 90 ASP A N 1
ATOM 707 C CA . ASP A 1 90 ? -6.385 0.627 25.067 1.00 91.81 90 ASP A CA 1
ATOM 708 C C . ASP A 1 90 ? -7.501 1.097 24.131 1.00 91.81 90 ASP A C 1
ATOM 710 O O . ASP A 1 90 ? -8.616 1.388 24.571 1.00 91.81 90 ASP A O 1
ATOM 714 N N . ILE A 1 91 ? -7.242 1.077 22.819 1.00 92.38 91 ILE A N 1
ATOM 715 C CA . ILE A 1 91 ? -8.244 1.420 21.808 1.00 92.38 91 ILE A CA 1
ATOM 716 C C . ILE A 1 91 ? -9.412 0.424 21.837 1.00 92.38 91 ILE A C 1
ATOM 718 O O . ILE A 1 91 ? -10.571 0.832 21.746 1.00 92.38 91 ILE A O 1
ATOM 722 N N . TYR A 1 92 ? -9.142 -0.879 21.955 1.00 90.62 92 TYR A N 1
ATOM 723 C CA . TYR A 1 92 ? -10.200 -1.886 22.057 1.00 90.62 92 TYR A CA 1
ATOM 724 C C . TYR A 1 92 ? -11.089 -1.657 23.280 1.00 90.62 92 TYR A C 1
ATOM 726 O O . TYR A 1 92 ? -12.307 -1.591 23.133 1.00 90.62 92 TYR A O 1
ATOM 734 N N . SER A 1 93 ? -10.483 -1.449 24.449 1.00 90.06 93 SER A N 1
ATOM 735 C CA . SER A 1 93 ? -11.201 -1.168 25.698 1.00 90.06 93 SER A CA 1
ATOM 736 C C . SER A 1 93 ? -12.037 0.110 25.585 1.00 90.06 93 SER A C 1
ATOM 738 O O . SER A 1 93 ? -13.177 0.164 26.041 1.00 90.06 93 SER A O 1
ATOM 740 N N . PHE A 1 94 ? -11.509 1.138 24.912 1.00 90.75 94 PHE A N 1
ATOM 741 C CA . PHE A 1 94 ? -12.259 2.352 24.604 1.00 90.75 94 PHE A CA 1
ATOM 742 C C . PHE A 1 94 ? -13.479 2.073 23.710 1.00 90.75 94 PHE A C 1
ATOM 744 O O . PHE A 1 94 ? -14.573 2.545 24.014 1.00 90.75 94 PHE A O 1
ATOM 751 N N . ILE A 1 95 ? -13.332 1.278 22.643 1.00 89.81 95 ILE A N 1
ATOM 752 C CA . ILE A 1 95 ? -14.446 0.907 21.750 1.00 89.81 95 ILE A CA 1
ATOM 753 C C . ILE A 1 95 ? -15.498 0.068 22.487 1.00 89.81 95 ILE A C 1
ATOM 755 O O . ILE A 1 95 ? -16.692 0.279 22.273 1.00 89.81 95 ILE A O 1
ATOM 759 N N . GLU A 1 96 ? -15.089 -0.853 23.362 1.00 87.06 96 GLU A N 1
ATOM 760 C CA . GLU A 1 96 ? -16.023 -1.613 24.202 1.00 87.06 96 GLU A CA 1
ATOM 761 C C . GLU A 1 96 ? -16.822 -0.690 25.127 1.00 87.06 96 GLU A C 1
ATOM 763 O O . GLU A 1 96 ? -18.042 -0.806 25.181 1.00 87.06 96 GLU A O 1
ATOM 768 N N . CYS A 1 97 ? -16.177 0.300 25.754 1.00 85.81 97 CYS A N 1
ATOM 769 C CA . CYS A 1 97 ? -16.856 1.320 26.561 1.00 85.81 97 CYS A CA 1
ATOM 770 C C . CYS A 1 97 ? -17.847 2.179 25.755 1.00 85.81 97 CYS A C 1
ATOM 772 O O . CYS A 1 97 ? -18.793 2.731 26.324 1.00 85.81 97 CYS A O 1
ATOM 774 N N . LEU A 1 98 ? -17.641 2.323 24.441 1.00 83.50 98 LEU A N 1
ATOM 775 C CA . LEU A 1 98 ? -18.592 2.993 23.553 1.00 83.50 98 LEU A CA 1
ATOM 776 C C . LEU A 1 98 ? -19.782 2.102 23.187 1.00 83.50 98 LEU A C 1
ATOM 778 O O . LEU A 1 98 ? -20.829 2.639 22.824 1.00 83.50 98 LEU A O 1
ATOM 782 N N . SER A 1 99 ? -19.643 0.775 23.270 1.00 79.81 99 SER A N 1
ATOM 783 C CA . SER A 1 99 ? -20.723 -0.175 23.020 1.00 79.81 99 SER A CA 1
ATOM 784 C C . SER A 1 99 ? -21.648 -0.226 24.243 1.00 79.81 99 SER A C 1
ATOM 786 O O . SER A 1 99 ? -21.283 -0.777 25.276 1.00 79.81 99 SER A O 1
ATOM 788 N N . PRO A 1 100 ? -22.870 0.317 24.169 1.00 66.31 100 PRO A N 1
ATOM 789 C CA . PRO A 1 100 ? -23.858 0.182 25.225 1.00 66.31 100 PRO A CA 1
ATOM 790 C C . PRO A 1 100 ? -24.228 -1.293 25.347 1.00 66.31 100 PRO A C 1
ATOM 792 O O . PRO A 1 100 ? -24.721 -1.889 24.383 1.00 66.31 100 PRO A O 1
ATOM 795 N N . GLU A 1 101 ? -23.953 -1.847 26.524 1.00 62.62 101 GLU A N 1
ATOM 796 C CA . GLU A 1 101 ? -24.354 -3.196 26.913 1.00 62.62 101 GLU A CA 1
ATOM 797 C C . GLU A 1 101 ? -25.845 -3.434 26.652 1.00 62.62 101 GLU A C 1
ATOM 799 O O . GLU A 1 101 ? -26.666 -2.513 26.750 1.00 62.62 101 GLU A O 1
ATOM 804 N N . ASP A 1 102 ? -26.166 -4.681 26.307 1.00 56.66 102 ASP A N 1
ATOM 805 C CA . ASP A 1 102 ? -27.511 -5.138 25.986 1.00 56.66 102 ASP A CA 1
ATOM 806 C C . ASP A 1 102 ? -28.548 -4.679 27.027 1.00 56.66 102 ASP A C 1
ATOM 808 O O . ASP A 1 102 ? -28.319 -4.791 28.236 1.00 56.66 102 ASP A O 1
ATOM 812 N N . PRO A 1 103 ? -29.739 -4.231 26.591 1.00 56.78 103 PRO A N 1
ATOM 813 C CA . PRO A 1 103 ? -30.790 -3.727 27.476 1.00 56.78 103 PRO A CA 1
ATOM 814 C C . PRO A 1 103 ? -31.388 -4.780 28.434 1.00 56.78 103 PRO A C 1
ATOM 816 O O . PRO A 1 103 ? -32.291 -4.450 29.197 1.00 56.78 103 PRO A O 1
ATOM 819 N N . MET A 1 104 ? -30.908 -6.030 28.427 1.00 60.97 104 MET A N 1
ATOM 820 C CA . MET A 1 104 ? -31.425 -7.118 29.270 1.00 60.97 104 MET A CA 1
ATOM 821 C C . MET A 1 104 ? -30.575 -7.460 30.512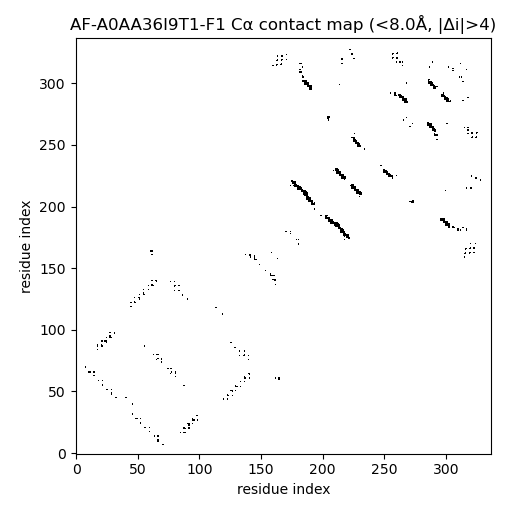 1.00 60.97 104 MET A C 1
ATOM 823 O O . MET A 1 104 ? -30.994 -8.294 31.311 1.00 60.97 104 MET A O 1
ATOM 827 N N . GLY A 1 105 ? -29.423 -6.820 30.741 1.00 52.16 105 GLY A N 1
ATOM 828 C CA . GLY A 1 105 ? -28.526 -7.161 31.856 1.00 52.16 105 GLY A CA 1
ATOM 829 C C . GLY A 1 105 ? -28.654 -6.261 33.088 1.00 52.16 105 GLY A C 1
ATOM 830 O O . GLY A 1 105 ? -28.005 -5.223 33.181 1.00 52.16 105 GLY A O 1
ATOM 831 N N . GLN A 1 106 ? -29.441 -6.677 34.081 1.00 51.66 106 GLN A N 1
ATOM 832 C CA . GLN A 1 106 ? -29.395 -6.132 35.442 1.00 51.66 106 GLN A CA 1
ATOM 833 C C . GLN A 1 106 ? -28.002 -6.348 36.057 1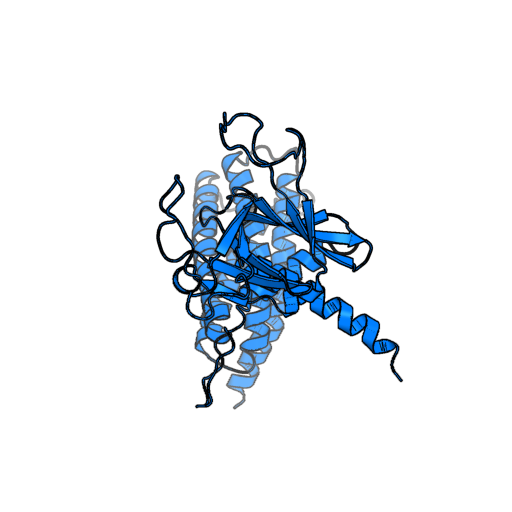.00 51.66 106 GLN A C 1
ATOM 835 O O . GLN A 1 106 ? -27.658 -7.462 36.441 1.00 51.66 106 GLN A O 1
ATOM 840 N N . GLY A 1 107 ? -27.200 -5.294 36.210 1.00 49.66 107 GLY A N 1
ATOM 841 C CA . GLY A 1 107 ? -25.927 -5.438 36.917 1.00 49.66 107 GLY A CA 1
ATOM 842 C C . GLY A 1 107 ? -25.062 -4.191 36.942 1.00 49.66 107 GLY A C 1
ATOM 843 O O . GLY A 1 107 ? -24.110 -4.104 36.189 1.00 49.66 107 GLY A O 1
ATOM 844 N N . ARG A 1 108 ? -25.388 -3.242 37.832 1.00 47.56 108 ARG A N 1
ATOM 845 C CA . ARG A 1 108 ? -24.475 -2.269 38.481 1.00 47.56 108 ARG A CA 1
ATOM 846 C C . ARG A 1 108 ? -23.186 -1.887 37.714 1.00 47.56 108 ARG A C 1
ATOM 848 O O . ARG A 1 108 ? -22.104 -1.900 38.295 1.00 47.56 108 ARG A O 1
ATOM 855 N N . SER A 1 109 ? -23.277 -1.466 36.456 1.00 48.25 109 SER A N 1
ATOM 856 C CA . SER A 1 109 ? -22.141 -0.833 35.789 1.00 48.25 109 SER A CA 1
ATOM 857 C C . SER A 1 109 ? -22.126 0.639 36.193 1.00 48.25 109 SER A C 1
ATOM 859 O O . SER A 1 109 ? -23.014 1.413 35.828 1.00 48.25 109 SER A O 1
ATOM 861 N N . ARG A 1 110 ? -21.154 1.002 37.041 1.00 51.03 110 ARG A N 1
ATOM 862 C CA . ARG A 1 110 ? -20.776 2.377 37.406 1.00 51.03 110 ARG A CA 1
ATOM 863 C C . ARG A 1 110 ? -20.393 3.106 36.109 1.00 51.03 110 ARG A C 1
ATOM 865 O O . ARG A 1 110 ? -19.220 3.204 35.768 1.00 51.03 110 ARG A O 1
ATOM 872 N N . ARG A 1 111 ? -21.387 3.563 35.343 1.00 53.84 111 ARG A N 1
ATOM 873 C CA . ARG A 1 111 ? -21.166 4.325 34.112 1.00 53.84 111 ARG A CA 1
ATOM 874 C C . ARG A 1 111 ? -20.503 5.635 34.498 1.00 53.84 111 ARG A C 1
ATOM 876 O O . ARG A 1 111 ? -21.115 6.498 35.123 1.00 53.84 111 ARG A O 1
ATOM 883 N N . SER A 1 112 ? -19.225 5.733 34.167 1.00 52.44 112 SER A N 1
ATOM 884 C CA . SER A 1 112 ? -18.469 6.964 34.248 1.00 52.44 112 SER A CA 1
ATOM 885 C C . SER A 1 112 ? -19.204 8.013 33.406 1.00 52.44 112 SER A C 1
ATOM 887 O O . SER A 1 112 ? -19.493 7.808 32.227 1.00 52.44 112 SER A O 1
ATOM 889 N N . SER A 1 113 ? -19.577 9.130 34.029 1.00 56.28 113 SER A N 1
ATOM 890 C CA . SER A 1 113 ? -20.239 10.270 33.384 1.00 56.28 113 SER A CA 1
ATOM 891 C C . SER A 1 113 ? -19.239 11.075 32.543 1.00 56.28 113 SER A C 1
ATOM 893 O O . SER A 1 113 ? -19.125 12.293 32.672 1.00 56.28 113 SER A O 1
ATOM 895 N N . VAL A 1 114 ? -18.438 10.375 31.744 1.00 65.06 114 VAL A N 1
ATOM 896 C CA . VAL A 1 114 ? -17.437 10.955 30.854 1.00 65.06 114 VAL A CA 1
ATOM 897 C C . VAL A 1 114 ? -18.210 11.606 29.715 1.00 65.06 114 VAL A C 1
ATOM 899 O O . VAL A 1 114 ? -18.927 10.928 28.971 1.00 65.06 114 VAL A O 1
ATOM 902 N N . SER A 1 115 ? -18.141 12.935 29.646 1.00 75.75 115 SER A N 1
ATOM 903 C CA . SER A 1 115 ? -18.902 13.734 28.688 1.00 75.75 115 SER A CA 1
ATOM 904 C C . SER A 1 115 ? -18.535 13.352 27.251 1.00 75.75 115 SER A C 1
ATOM 906 O O . SER A 1 115 ? -17.403 12.956 26.962 1.00 75.75 115 SER A O 1
ATOM 908 N N . ASN A 1 116 ? -19.471 13.495 26.314 1.00 75.81 116 ASN A N 1
ATOM 909 C CA . ASN A 1 116 ? -19.211 13.168 24.906 1.00 75.81 116 ASN A CA 1
ATOM 910 C C . ASN A 1 116 ? -18.035 13.983 24.318 1.00 75.81 116 ASN A C 1
ATOM 912 O O . ASN A 1 116 ? -17.303 13.466 23.478 1.00 75.81 116 ASN A O 1
ATOM 916 N N . ALA A 1 117 ? -17.779 15.195 24.831 1.00 75.69 117 ALA A N 1
ATOM 917 C CA . ALA A 1 117 ? -16.605 15.999 24.477 1.00 75.69 117 ALA A CA 1
ATOM 918 C C . ALA A 1 117 ? -15.283 15.278 24.805 1.00 75.69 117 ALA A C 1
ATOM 920 O O . ALA A 1 117 ? -14.428 15.130 23.937 1.00 75.69 117 ALA A O 1
ATOM 921 N N . THR A 1 118 ? -15.160 14.728 26.017 1.00 86.62 118 THR A N 1
ATOM 922 C CA . THR A 1 118 ? -13.948 13.997 26.431 1.00 86.62 118 THR A CA 1
ATOM 923 C C . THR A 1 118 ? -13.719 12.712 25.627 1.00 86.62 118 THR A C 1
ATOM 925 O O . THR A 1 118 ? -12.578 12.364 25.336 1.00 86.62 118 THR A O 1
ATOM 928 N N . LYS A 1 119 ? -14.787 12.037 25.175 1.00 88.94 119 LYS A N 1
ATOM 929 C CA . LYS A 1 119 ? -14.675 10.865 24.285 1.00 88.94 119 LYS A CA 1
ATOM 930 C C . LYS A 1 119 ? -14.161 11.244 22.893 1.00 88.94 119 LYS A C 1
ATOM 932 O O . LYS A 1 119 ? -13.377 10.498 22.311 1.00 88.94 119 LYS A O 1
ATOM 937 N N . SER A 1 120 ? -14.597 12.387 22.361 1.00 91.19 120 SER A N 1
ATOM 938 C CA . SER A 1 120 ? -14.147 12.890 21.057 1.00 91.19 120 SER A CA 1
ATOM 939 C C . SER A 1 120 ? -12.659 13.264 21.073 1.00 91.19 120 SER A C 1
ATOM 941 O O . SER A 1 120 ? -11.912 12.856 20.183 1.00 91.19 120 SER A O 1
ATOM 943 N N . GLU A 1 121 ? -12.200 13.955 22.122 1.00 93.94 121 GLU A N 1
ATOM 944 C CA . GLU A 1 121 ? -10.777 14.274 22.327 1.00 93.94 121 GLU A CA 1
ATOM 945 C C . GLU A 1 121 ? -9.922 13.009 22.471 1.00 93.94 121 GLU A C 1
ATOM 947 O O . GLU A 1 121 ? -8.860 12.895 21.858 1.00 93.94 121 GLU A O 1
ATOM 952 N N . GLN A 1 122 ? -10.411 12.018 23.221 1.00 94.00 122 GLN A N 1
ATOM 953 C CA . GLN A 1 122 ? -9.726 10.739 23.389 1.00 94.00 122 GLN A CA 1
ATOM 954 C C . GLN A 1 122 ? -9.620 9.957 22.069 1.00 94.00 122 GLN A C 1
ATOM 956 O O . GLN A 1 122 ? -8.582 9.363 21.777 1.00 94.00 122 GLN A O 1
ATOM 961 N N . LEU A 1 123 ? -10.659 9.991 21.229 1.00 93.50 123 LEU A N 1
ATOM 962 C CA . LEU A 1 123 ? -10.624 9.394 19.893 1.00 93.50 123 LEU A CA 1
ATOM 963 C C . LEU A 1 123 ? -9.587 10.078 18.987 1.00 93.50 123 LEU A C 1
ATOM 965 O O . LEU A 1 123 ? -8.891 9.405 18.225 1.00 93.50 123 LEU A O 1
ATOM 969 N N . GLU A 1 124 ? -9.468 11.404 19.065 1.00 94.44 124 GLU A N 1
ATOM 970 C CA . GLU A 1 124 ? -8.450 12.151 18.325 1.00 94.44 124 GLU A CA 1
ATOM 971 C C . GLU A 1 124 ? -7.031 11.823 18.804 1.00 94.44 124 GLU A C 1
ATOM 973 O O . GLU A 1 124 ? -6.140 11.613 17.977 1.00 94.44 124 GLU A O 1
ATOM 978 N N . PHE A 1 125 ? -6.833 11.707 20.119 1.00 95.81 125 PHE A N 1
ATOM 979 C CA . PHE A 1 125 ? -5.579 11.239 20.703 1.00 95.81 125 PHE A CA 1
ATOM 980 C C . PHE A 1 125 ? -5.188 9.858 20.158 1.00 95.81 125 PHE A C 1
ATOM 982 O O . PHE A 1 125 ? -4.091 9.700 19.621 1.00 95.81 125 PHE A O 1
ATOM 989 N N . PHE A 1 126 ? -6.106 8.884 20.191 1.00 96.00 126 PHE A N 1
ATOM 990 C CA . PHE A 1 126 ? -5.835 7.539 19.678 1.00 96.00 126 PHE A CA 1
ATOM 991 C C . PHE A 1 126 ? -5.498 7.519 18.189 1.00 96.00 126 PHE A C 1
ATOM 993 O O . PHE A 1 126 ? -4.652 6.735 17.771 1.00 96.00 126 PHE A O 1
ATOM 1000 N N . LEU A 1 127 ? -6.119 8.375 17.374 1.00 94.12 127 LEU A N 1
ATOM 1001 C CA . LEU A 1 127 ? -5.764 8.480 15.958 1.00 94.12 127 LEU A CA 1
ATOM 1002 C C . LEU A 1 127 ? -4.323 8.955 15.754 1.00 94.12 127 LEU A C 1
ATOM 1004 O O . LEU A 1 127 ? -3.614 8.369 14.937 1.00 94.12 127 LEU A O 1
ATOM 1008 N N . ARG A 1 128 ? -3.889 9.978 16.500 1.00 94.94 128 ARG A N 1
ATOM 1009 C CA . ARG A 1 128 ? -2.521 10.511 16.414 1.00 94.94 128 ARG A CA 1
ATOM 1010 C C . ARG A 1 128 ? -1.487 9.486 16.882 1.00 94.94 128 ARG A C 1
ATOM 1012 O O . ARG A 1 128 ? -0.505 9.253 16.180 1.00 94.94 128 ARG A O 1
ATOM 1019 N N . GLU A 1 129 ? -1.738 8.831 18.014 1.00 95.88 129 GLU A N 1
ATOM 1020 C CA . GLU A 1 129 ? -0.860 7.773 18.532 1.00 95.88 129 GLU A CA 1
ATOM 1021 C C . GLU A 1 129 ? -0.789 6.573 17.586 1.00 95.88 129 GLU A C 1
ATOM 1023 O O . GLU A 1 129 ? 0.277 5.995 17.362 1.00 95.88 129 GLU A O 1
ATOM 1028 N N . LEU A 1 130 ? -1.911 6.213 16.962 1.00 94.00 130 LEU A N 1
ATOM 1029 C CA . LEU A 1 130 ? -1.948 5.115 16.008 1.00 94.00 130 LEU A CA 1
ATOM 1030 C C . LEU A 1 130 ? -1.203 5.457 14.711 1.00 94.00 130 LEU A C 1
ATOM 1032 O O . LEU A 1 130 ? -0.548 4.579 14.152 1.00 94.00 130 LEU A O 1
ATOM 1036 N N . ASP A 1 131 ? -1.252 6.710 14.250 1.00 91.56 131 ASP A N 1
ATOM 1037 C CA . ASP A 1 131 ? -0.440 7.188 13.125 1.00 91.56 131 ASP A CA 1
ATOM 1038 C C . ASP A 1 131 ? 1.057 7.077 13.437 1.00 91.56 131 ASP A C 1
ATOM 1040 O O . ASP A 1 131 ? 1.813 6.480 12.663 1.00 91.56 131 ASP A O 1
ATOM 1044 N N . PHE A 1 132 ? 1.478 7.558 14.609 1.00 92.19 132 PHE A N 1
ATOM 1045 C CA . PHE A 1 132 ? 2.861 7.430 15.072 1.00 92.19 132 PHE A CA 1
ATOM 1046 C C . PHE A 1 132 ? 3.300 5.960 15.196 1.00 92.19 132 PHE A C 1
ATOM 1048 O O . PHE A 1 132 ? 4.387 5.574 14.751 1.00 92.19 132 PHE A O 1
ATOM 1055 N N . THR A 1 133 ? 2.430 5.108 15.736 1.00 92.88 133 THR A N 1
ATOM 1056 C CA . THR A 1 133 ? 2.687 3.672 15.899 1.00 92.88 133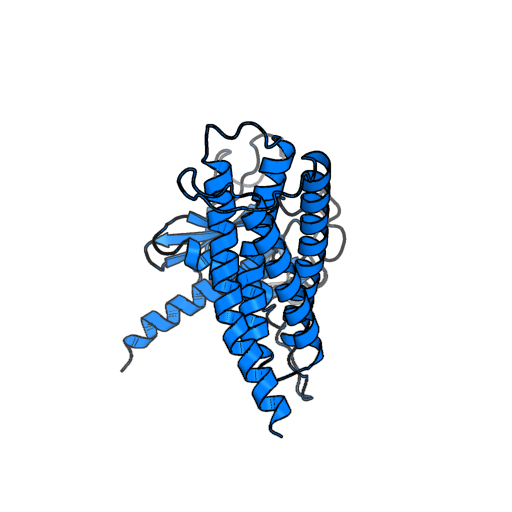 THR A CA 1
ATOM 1057 C C . THR A 1 133 ? 2.789 2.968 14.548 1.00 92.88 133 THR A C 1
ATOM 1059 O O . THR A 1 133 ? 3.712 2.181 14.337 1.00 92.88 133 THR A O 1
ATOM 1062 N N . CYS A 1 134 ? 1.915 3.288 13.588 1.00 89.25 134 CYS A N 1
ATOM 1063 C CA . CYS A 1 134 ? 1.998 2.760 12.226 1.00 89.25 134 CYS A CA 1
ATOM 1064 C C . CYS A 1 134 ? 3.340 3.114 11.574 1.00 89.25 134 CYS A C 1
ATOM 1066 O O . CYS A 1 134 ? 3.966 2.257 10.946 1.00 89.25 134 CYS A O 1
ATOM 1068 N N . ILE A 1 135 ? 3.804 4.357 11.734 1.00 87.31 135 ILE A N 1
ATOM 1069 C CA . ILE A 1 135 ? 5.114 4.799 11.241 1.00 87.31 135 ILE A CA 1
ATOM 1070 C C . ILE A 1 135 ? 6.232 3.987 11.907 1.00 87.31 135 ILE A C 1
ATOM 1072 O O . ILE A 1 135 ? 7.084 3.438 11.210 1.00 87.31 135 ILE A O 1
ATOM 1076 N N . SER A 1 136 ? 6.189 3.842 13.231 1.00 89.81 136 SER A N 1
ATOM 1077 C CA . SER A 1 136 ? 7.199 3.121 14.015 1.00 89.81 136 SER A CA 1
ATOM 1078 C C . SER A 1 136 ? 7.288 1.638 13.641 1.00 89.81 136 SER A C 1
ATOM 1080 O O . SER A 1 136 ? 8.376 1.116 13.398 1.00 89.81 136 SER A O 1
ATOM 1082 N N . VAL A 1 137 ? 6.144 0.964 13.504 1.00 89.94 137 VAL A N 1
ATOM 1083 C CA . VAL A 1 137 ? 6.060 -0.431 13.046 1.00 89.94 137 VAL A CA 1
ATOM 1084 C C . VAL A 1 137 ? 6.617 -0.565 11.627 1.00 89.94 137 VAL A C 1
ATOM 1086 O O . VAL A 1 137 ? 7.411 -1.464 11.359 1.00 89.94 137 VAL A O 1
ATOM 1089 N N . ASN A 1 138 ? 6.269 0.347 10.717 1.00 84.75 138 ASN A N 1
ATOM 1090 C CA . ASN A 1 138 ? 6.791 0.328 9.349 1.00 84.75 138 ASN A CA 1
ATOM 1091 C C . ASN A 1 138 ? 8.312 0.554 9.295 1.00 84.75 138 ASN A C 1
ATOM 1093 O O . ASN A 1 138 ? 9.001 -0.095 8.500 1.00 84.75 138 ASN A O 1
ATOM 1097 N N . MET A 1 139 ? 8.848 1.437 10.142 1.00 81.94 139 MET A N 1
ATOM 1098 C CA . MET A 1 139 ? 10.292 1.632 10.283 1.00 81.94 139 MET A CA 1
ATOM 1099 C C . MET A 1 139 ? 10.967 0.362 10.800 1.00 81.94 139 MET A C 1
ATOM 1101 O O . MET A 1 139 ? 11.948 -0.074 10.203 1.00 81.94 139 MET A O 1
ATOM 1105 N N . ALA A 1 140 ? 10.411 -0.278 11.832 1.00 85.62 140 ALA A N 1
ATOM 1106 C CA . ALA A 1 140 ? 10.930 -1.536 12.366 1.00 85.62 140 ALA A CA 1
ATOM 1107 C C . ALA A 1 140 ? 10.959 -2.643 11.298 1.00 85.62 140 ALA A C 1
ATOM 1109 O O . ALA A 1 140 ? 11.993 -3.277 11.099 1.00 85.62 140 ALA A O 1
ATOM 1110 N N . VAL A 1 141 ? 9.879 -2.809 10.522 1.00 84.44 141 VAL A N 1
ATOM 1111 C CA . VAL A 1 141 ? 9.841 -3.760 9.390 1.00 84.44 141 VAL A CA 1
ATOM 1112 C C . VAL A 1 141 ? 10.938 -3.451 8.369 1.00 84.44 141 VAL A C 1
ATOM 1114 O O . VAL A 1 141 ? 11.587 -4.360 7.855 1.00 84.44 141 VAL A O 1
ATOM 1117 N N . SER A 1 142 ? 11.163 -2.170 8.076 1.00 78.38 142 SER A N 1
ATOM 1118 C CA . SER A 1 142 ? 12.164 -1.738 7.096 1.00 78.38 142 SER A CA 1
ATOM 1119 C C . SER A 1 142 ? 13.600 -1.933 7.589 1.00 78.38 142 SER A C 1
ATOM 1121 O O . SER A 1 142 ? 14.489 -2.218 6.787 1.00 78.38 142 SER A O 1
ATOM 1123 N N . MET A 1 143 ? 13.839 -1.781 8.894 1.00 74.31 143 MET A N 1
ATOM 1124 C CA . MET A 1 143 ? 15.145 -2.020 9.508 1.00 74.31 143 MET A CA 1
ATOM 1125 C C . MET A 1 143 ? 15.508 -3.503 9.479 1.00 74.31 143 MET A C 1
ATOM 1127 O O . MET A 1 143 ? 16.629 -3.829 9.095 1.00 74.31 143 MET A O 1
ATOM 1131 N N . GLU A 1 144 ? 14.556 -4.387 9.780 1.00 72.25 144 GLU A N 1
ATOM 1132 C CA . GLU A 1 144 ? 14.793 -5.837 9.767 1.00 72.25 144 GLU A CA 1
ATOM 1133 C C . GLU A 1 144 ? 14.875 -6.440 8.364 1.00 72.25 144 GLU A C 1
ATOM 1135 O O . GLU A 1 144 ? 15.498 -7.479 8.148 1.00 72.25 144 GLU A O 1
ATOM 1140 N N . ALA A 1 145 ? 14.299 -5.765 7.369 1.00 61.97 145 ALA A N 1
ATOM 1141 C CA . ALA A 1 145 ? 14.433 -6.149 5.970 1.00 61.97 145 ALA A CA 1
ATOM 1142 C C . ALA A 1 145 ? 15.832 -5.867 5.387 1.00 61.97 145 ALA A C 1
ATOM 1144 O O . ALA A 1 145 ? 16.107 -6.274 4.255 1.00 61.97 145 ALA A O 1
ATOM 1145 N N . ARG A 1 146 ? 16.729 -5.176 6.111 1.00 59.06 146 ARG A N 1
ATOM 1146 C CA . ARG A 1 146 ? 18.110 -4.981 5.651 1.00 59.06 146 ARG A CA 1
ATOM 1147 C C . ARG A 1 146 ? 18.892 -6.284 5.846 1.00 59.06 146 ARG A C 1
ATOM 1149 O O . ARG A 1 146 ? 19.092 -6.696 6.987 1.00 59.06 146 ARG A O 1
ATOM 1156 N N . PRO A 1 147 ? 19.377 -6.937 4.773 1.00 51.47 147 PRO A N 1
ATOM 1157 C CA . PRO A 1 147 ? 20.258 -8.082 4.938 1.00 51.47 147 PRO A CA 1
ATOM 1158 C C . PRO A 1 147 ? 21.511 -7.619 5.685 1.00 51.47 147 PRO A C 1
ATOM 1160 O O . PRO A 1 147 ? 22.143 -6.639 5.291 1.00 51.47 147 PRO A O 1
ATOM 1163 N N . VAL A 1 148 ? 21.858 -8.310 6.773 1.00 50.38 148 VAL A N 1
ATOM 1164 C CA . VAL A 1 148 ? 23.138 -8.126 7.463 1.00 50.38 148 VAL A CA 1
ATOM 1165 C C . VAL A 1 148 ? 24.229 -8.369 6.425 1.00 50.38 148 VAL A C 1
ATOM 1167 O O . VAL A 1 148 ? 24.437 -9.498 5.985 1.00 50.38 148 VAL A O 1
ATOM 1170 N N . CYS A 1 149 ? 24.863 -7.291 5.969 1.00 42.34 149 CYS A N 1
ATOM 1171 C CA . CYS A 1 149 ? 25.902 -7.320 4.954 1.00 42.34 149 CYS A CA 1
ATOM 1172 C C . CYS A 1 149 ? 27.111 -8.117 5.460 1.00 42.34 149 CYS A C 1
ATOM 1174 O O . CYS A 1 149 ? 28.037 -7.560 6.042 1.00 42.34 149 CYS A O 1
ATOM 1176 N N . GLY A 1 150 ? 27.129 -9.423 5.206 1.00 43.69 150 GLY A N 1
ATOM 1177 C CA . GLY A 1 150 ? 28.357 -10.203 5.184 1.00 43.69 150 GLY A CA 1
ATOM 1178 C C . GLY A 1 150 ? 29.086 -9.928 3.874 1.00 43.69 150 GLY A C 1
ATOM 1179 O O . GLY A 1 150 ? 28.736 -10.537 2.876 1.00 43.69 150 GLY A O 1
ATOM 1180 N N . ASN A 1 151 ? 30.022 -8.970 3.875 1.00 48.28 151 ASN A N 1
ATOM 1181 C CA . ASN A 1 151 ? 31.184 -8.738 2.985 1.00 48.28 151 ASN A CA 1
ATOM 1182 C C . ASN A 1 151 ? 31.201 -9.161 1.487 1.00 48.28 151 ASN A C 1
ATOM 1184 O O . ASN A 1 151 ? 32.256 -9.100 0.860 1.00 48.28 151 ASN A O 1
ATOM 1188 N N . GLY A 1 152 ? 30.090 -9.511 0.846 1.00 45.16 152 GLY A N 1
ATOM 1189 C CA . GLY A 1 152 ? 30.047 -9.956 -0.547 1.00 45.16 152 GLY A CA 1
ATOM 1190 C C . GLY A 1 152 ? 29.043 -9.151 -1.358 1.00 45.16 152 GLY A C 1
ATOM 1191 O O . GLY A 1 152 ? 27.850 -9.409 -1.272 1.00 45.16 152 GLY A O 1
ATOM 1192 N N . ARG A 1 153 ? 29.539 -8.168 -2.125 1.00 45.34 153 ARG A N 1
ATOM 1193 C CA . ARG A 1 153 ? 28.885 -7.472 -3.260 1.00 45.34 153 ARG A CA 1
ATOM 1194 C C . ARG A 1 153 ? 27.358 -7.669 -3.371 1.00 45.34 153 ARG A C 1
ATOM 1196 O O . ARG A 1 153 ? 26.878 -8.421 -4.215 1.00 45.34 153 ARG A O 1
ATOM 1203 N N . ALA A 1 154 ? 26.587 -6.932 -2.575 1.00 41.47 154 ALA A N 1
ATOM 1204 C CA . ALA A 1 154 ? 25.137 -6.863 -2.731 1.00 41.47 154 ALA A CA 1
ATOM 1205 C C . ALA A 1 154 ? 24.766 -5.877 -3.858 1.00 41.47 154 ALA A C 1
ATOM 1207 O O . ALA A 1 154 ? 24.562 -4.690 -3.623 1.00 41.47 154 ALA A O 1
ATOM 1208 N N . THR A 1 155 ? 24.683 -6.364 -5.100 1.00 43.12 155 THR A N 1
ATOM 1209 C CA . THR A 1 155 ? 24.081 -5.639 -6.243 1.00 43.12 155 THR A CA 1
ATOM 1210 C C . THR A 1 155 ? 22.576 -5.893 -6.395 1.00 43.12 155 THR A C 1
ATOM 1212 O O . THR A 1 155 ? 21.960 -5.426 -7.353 1.00 43.12 155 THR A O 1
ATOM 1215 N N . GLY A 1 156 ? 21.946 -6.594 -5.451 1.00 47.19 156 GLY A N 1
ATOM 1216 C CA . GLY A 1 156 ? 20.493 -6.728 -5.393 1.00 47.19 156 GLY A CA 1
ATOM 1217 C C . GLY A 1 156 ? 19.888 -5.582 -4.594 1.00 47.19 156 GLY A C 1
ATOM 1218 O O . GLY A 1 156 ? 20.059 -5.539 -3.380 1.00 47.19 156 GLY A O 1
ATOM 1219 N N . ALA A 1 157 ? 19.182 -4.663 -5.258 1.00 52.88 157 ALA A N 1
ATOM 1220 C CA . ALA A 1 157 ? 18.327 -3.687 -4.588 1.00 52.88 157 ALA A CA 1
ATOM 1221 C C . ALA A 1 157 ? 17.397 -4.433 -3.614 1.00 52.88 157 ALA A C 1
ATOM 1223 O O . ALA A 1 157 ? 16.549 -5.219 -4.043 1.00 52.88 157 ALA A O 1
ATOM 1224 N N . GLY A 1 158 ? 17.640 -4.250 -2.313 1.00 55.31 158 GLY A N 1
ATOM 1225 C CA . GLY A 1 158 ? 16.958 -4.974 -1.246 1.00 55.31 158 GLY A CA 1
ATOM 1226 C C . GLY A 1 158 ? 15.449 -4.834 -1.382 1.00 55.31 158 GLY A C 1
ATOM 1227 O O . GLY A 1 158 ? 14.933 -3.734 -1.583 1.00 55.31 158 GLY A O 1
ATOM 1228 N N . VAL A 1 159 ? 14.749 -5.963 -1.320 1.00 58.81 159 VAL A N 1
ATOM 1229 C CA . VAL A 1 159 ? 13.294 -5.989 -1.412 1.00 58.81 159 VAL A CA 1
ATOM 1230 C C . VAL A 1 159 ? 12.697 -5.262 -0.215 1.00 58.81 159 VAL A C 1
ATOM 1232 O O . VAL A 1 159 ? 12.902 -5.698 0.914 1.00 58.81 159 VAL A O 1
ATOM 1235 N N . SER A 1 160 ? 11.964 -4.162 -0.436 1.00 65.50 160 SER A N 1
ATOM 1236 C CA . SER A 1 160 ? 11.204 -3.544 0.657 1.00 65.50 160 SER A CA 1
ATOM 1237 C C . SER A 1 160 ? 10.120 -4.517 1.095 1.00 65.50 160 SER A C 1
ATOM 1239 O O . SER A 1 160 ? 9.148 -4.772 0.383 1.00 65.50 160 SER A O 1
ATOM 1241 N N . LEU A 1 161 ? 10.299 -5.091 2.277 1.00 65.56 161 LEU A N 1
ATOM 1242 C CA . LEU A 1 161 ? 9.399 -6.109 2.795 1.00 65.56 161 LEU A CA 1
ATOM 1243 C C . LEU A 1 161 ? 7.995 -5.563 3.057 1.00 65.56 161 LEU A C 1
ATOM 1245 O O . LEU A 1 161 ? 7.004 -6.254 2.838 1.00 65.56 161 LEU A O 1
ATOM 1249 N N . LEU A 1 162 ? 7.904 -4.300 3.470 1.00 64.88 162 LEU A N 1
ATOM 1250 C CA . LEU A 1 162 ? 6.627 -3.620 3.631 1.00 64.88 162 LEU A CA 1
ATOM 1251 C C . LEU A 1 162 ? 5.868 -3.551 2.302 1.00 64.88 162 LEU A C 1
ATOM 1253 O O . LEU A 1 162 ? 4.664 -3.805 2.260 1.00 64.88 162 LEU A O 1
ATOM 1257 N N . ALA A 1 163 ? 6.592 -3.267 1.221 1.00 67.06 163 ALA A N 1
ATOM 1258 C CA . ALA A 1 163 ? 6.019 -3.221 -0.111 1.00 67.06 163 ALA A CA 1
ATOM 1259 C C . ALA A 1 163 ? 5.535 -4.597 -0.577 1.00 67.06 163 ALA A C 1
ATOM 1261 O O . ALA A 1 163 ? 4.441 -4.726 -1.125 1.00 67.06 163 ALA A O 1
ATOM 1262 N N . LEU A 1 164 ? 6.292 -5.648 -0.255 1.00 69.19 164 LEU A N 1
ATOM 1263 C CA . LEU A 1 164 ? 5.893 -7.033 -0.493 1.00 69.19 164 LEU A CA 1
ATOM 1264 C C . LEU A 1 164 ? 4.621 -7.402 0.287 1.00 69.19 164 LEU A C 1
ATOM 1266 O O . LEU A 1 164 ? 3.702 -7.982 -0.286 1.00 69.19 164 LEU A O 1
ATOM 1270 N N . LEU A 1 165 ? 4.525 -7.043 1.572 1.00 71.31 165 LEU A N 1
ATOM 1271 C CA . LEU A 1 165 ? 3.345 -7.332 2.396 1.00 71.31 165 LEU A CA 1
ATOM 1272 C C . LEU A 1 165 ? 2.089 -6.624 1.869 1.00 71.31 165 LEU A C 1
ATOM 1274 O O . LEU A 1 165 ? 1.035 -7.260 1.767 1.00 71.31 165 LEU A O 1
ATOM 1278 N N . ARG A 1 166 ? 2.205 -5.342 1.494 1.00 75.00 166 ARG A N 1
ATOM 1279 C CA . ARG A 1 166 ? 1.113 -4.572 0.872 1.00 75.00 166 ARG A CA 1
ATOM 1280 C C . ARG A 1 166 ? 0.681 -5.192 -0.449 1.00 75.00 166 ARG A C 1
ATOM 1282 O O . ARG A 1 166 ? -0.510 -5.409 -0.661 1.00 75.00 166 ARG A O 1
ATOM 1289 N N . ALA A 1 167 ? 1.646 -5.528 -1.301 1.00 74.75 167 ALA A N 1
ATOM 1290 C CA . ALA A 1 167 ? 1.389 -6.177 -2.574 1.00 74.75 167 ALA A CA 1
ATOM 1291 C C . ALA A 1 167 ? 0.687 -7.532 -2.396 1.00 74.75 167 ALA A C 1
ATOM 1293 O O . ALA A 1 167 ? -0.329 -7.784 -3.037 1.00 74.75 167 ALA A O 1
ATOM 1294 N N . HIS A 1 168 ? 1.160 -8.370 -1.470 1.00 77.00 168 HIS A N 1
ATOM 1295 C CA . HIS A 1 168 ? 0.551 -9.666 -1.175 1.00 77.00 168 HIS A CA 1
ATOM 1296 C C . HIS A 1 168 ? -0.892 -9.532 -0.673 1.00 77.00 168 HIS A C 1
ATOM 1298 O O . HIS A 1 168 ? -1.785 -10.232 -1.149 1.00 77.00 168 HIS A O 1
ATOM 1304 N N . ARG A 1 169 ? -1.147 -8.603 0.258 1.00 78.31 169 ARG A N 1
ATOM 1305 C CA . ARG A 1 169 ? -2.507 -8.324 0.733 1.00 78.31 169 ARG A CA 1
ATOM 1306 C C . ARG A 1 169 ? -3.415 -7.904 -0.414 1.00 78.31 169 ARG A C 1
ATOM 1308 O O . ARG A 1 169 ? -4.529 -8.406 -0.513 1.00 78.31 169 ARG A O 1
ATOM 1315 N N . ARG A 1 170 ? -2.928 -7.024 -1.289 1.00 80.00 170 ARG A N 1
ATOM 1316 C CA . ARG A 1 170 ? -3.700 -6.532 -2.430 1.00 80.00 170 ARG A CA 1
ATOM 1317 C C . ARG A 1 170 ? -4.052 -7.647 -3.413 1.00 80.00 170 ARG A C 1
ATOM 1319 O O . ARG A 1 170 ? -5.184 -7.701 -3.879 1.00 80.00 170 ARG A O 1
ATOM 1326 N N . VAL A 1 171 ? -3.112 -8.552 -3.684 1.00 81.94 171 VAL A N 1
ATOM 1327 C CA . VAL A 1 171 ? -3.356 -9.751 -4.501 1.00 81.94 171 VAL A CA 1
ATOM 1328 C C . VAL A 1 171 ? -4.437 -10.625 -3.865 1.00 81.94 171 VAL A C 1
ATOM 1330 O O . VAL A 1 171 ? -5.384 -11.002 -4.545 1.00 81.94 171 VAL A O 1
ATOM 1333 N N . LYS A 1 172 ? -4.354 -10.875 -2.554 1.00 80.31 172 LYS A N 1
ATOM 1334 C CA . LYS A 1 172 ? -5.348 -11.674 -1.823 1.00 80.31 172 LYS A CA 1
ATOM 1335 C C . LYS A 1 172 ? -6.745 -11.043 -1.814 1.00 80.31 172 LYS A C 1
ATOM 1337 O O . LYS A 1 172 ? -7.738 -11.743 -1.944 1.00 80.31 172 LYS A O 1
ATOM 1342 N N . GLU A 1 173 ? -6.842 -9.722 -1.675 1.00 80.56 173 GLU A N 1
ATOM 1343 C CA . GLU A 1 173 ? -8.123 -8.997 -1.748 1.00 80.56 173 GLU A CA 1
ATOM 1344 C C . GLU A 1 173 ? -8.786 -9.094 -3.133 1.00 80.56 173 GLU A C 1
ATOM 1346 O O . GLU A 1 173 ? -10.011 -9.023 -3.240 1.00 80.56 173 GLU A O 1
ATOM 1351 N N . MET A 1 174 ? -7.978 -9.253 -4.183 1.00 81.44 174 MET A N 1
ATOM 1352 C CA . MET A 1 174 ? -8.427 -9.416 -5.566 1.00 81.44 174 MET A CA 1
ATOM 1353 C C . MET A 1 174 ? -8.546 -10.886 -5.988 1.00 81.44 174 MET A C 1
ATOM 1355 O O . MET A 1 174 ? -8.871 -11.164 -7.140 1.00 81.44 174 MET A O 1
ATOM 1359 N N . GLU A 1 175 ? -8.311 -11.839 -5.085 1.00 82.38 175 GLU A N 1
ATOM 1360 C CA . GLU A 1 175 ? -8.432 -13.261 -5.390 1.00 82.38 175 GLU A CA 1
ATOM 1361 C C . GLU A 1 175 ? -9.877 -13.596 -5.798 1.00 82.38 175 GLU A C 1
ATOM 1363 O O . GLU A 1 175 ? -10.840 -13.259 -5.107 1.00 82.38 175 GLU A O 1
ATOM 1368 N N . GLY A 1 176 ? -10.036 -14.210 -6.975 1.00 81.56 176 GLY A N 1
ATOM 1369 C CA . GLY A 1 176 ? -11.349 -14.483 -7.569 1.00 81.56 176 GLY A CA 1
ATOM 1370 C C . GLY A 1 176 ? -12.044 -13.265 -8.192 1.00 81.56 176 GLY A C 1
ATOM 1371 O O . GLY A 1 176 ? -13.212 -13.364 -8.560 1.00 81.56 176 GLY A O 1
ATOM 1372 N N . ARG A 1 177 ? -11.357 -12.120 -8.324 1.00 87.44 177 ARG A N 1
ATOM 1373 C CA . ARG A 1 177 ? -11.877 -10.902 -8.964 1.00 87.44 177 ARG A CA 1
ATOM 1374 C C . ARG A 1 177 ? -10.956 -10.431 -10.091 1.00 87.44 177 ARG A C 1
ATOM 1376 O O . ARG A 1 177 ? -9.731 -10.429 -9.963 1.00 87.44 177 ARG A O 1
ATOM 1383 N N . SER A 1 178 ? -11.555 -9.969 -11.182 1.00 88.56 178 SER A N 1
ATOM 1384 C CA . SER A 1 178 ? -10.863 -9.228 -12.237 1.00 88.56 178 SER A CA 1
ATOM 1385 C C . SER A 1 178 ? -10.789 -7.742 -11.873 1.00 88.56 178 SER A C 1
ATOM 1387 O O . SER A 1 178 ? -11.696 -7.205 -11.233 1.00 88.56 178 SER A O 1
ATOM 1389 N N . GLY A 1 179 ? -9.726 -7.051 -12.277 1.00 89.38 179 GLY A N 1
ATOM 1390 C CA . GLY A 1 179 ? -9.605 -5.605 -12.088 1.00 89.38 179 GLY A CA 1
ATOM 1391 C C . GLY A 1 179 ? -8.176 -5.116 -11.882 1.00 89.38 179 GLY A C 1
ATOM 1392 O O . GLY A 1 179 ? -7.205 -5.856 -12.024 1.00 89.38 179 GLY A O 1
ATOM 1393 N N . HIS A 1 180 ? -8.043 -3.838 -11.538 1.00 89.25 180 HIS A N 1
ATOM 1394 C CA . HIS A 1 180 ? -6.746 -3.200 -11.327 1.00 89.25 180 HIS A CA 1
ATOM 1395 C C . HIS A 1 180 ? -6.235 -3.453 -9.899 1.00 89.25 180 HIS A C 1
ATOM 1397 O O . HIS A 1 180 ? -6.849 -3.053 -8.904 1.00 89.25 180 HIS A O 1
ATOM 1403 N N . LEU A 1 181 ? -5.081 -4.112 -9.795 1.00 84.69 181 LEU A N 1
ATOM 1404 C CA . LEU A 1 181 ? -4.377 -4.311 -8.530 1.00 84.69 181 LEU A CA 1
ATOM 1405 C C . LEU A 1 181 ? -3.712 -3.010 -8.084 1.00 84.69 181 LEU A C 1
ATOM 1407 O O . LEU A 1 181 ? -3.854 -2.621 -6.925 1.00 84.69 181 LEU A O 1
ATOM 1411 N N . CYS A 1 182 ? -3.047 -2.330 -9.018 1.00 87.06 182 CYS A N 1
ATOM 1412 C CA . CYS A 1 182 ? -2.493 -0.995 -8.838 1.00 87.06 182 CYS A CA 1
ATOM 1413 C C . CYS A 1 182 ? -2.544 -0.204 -10.149 1.00 87.06 182 CYS A C 1
ATOM 1415 O O . CYS A 1 182 ? -2.573 -0.791 -11.233 1.00 87.06 182 CYS A O 1
ATOM 1417 N N . ALA A 1 183 ? -2.557 1.122 -10.035 1.00 88.38 183 ALA A N 1
ATOM 1418 C CA . ALA A 1 183 ? -2.46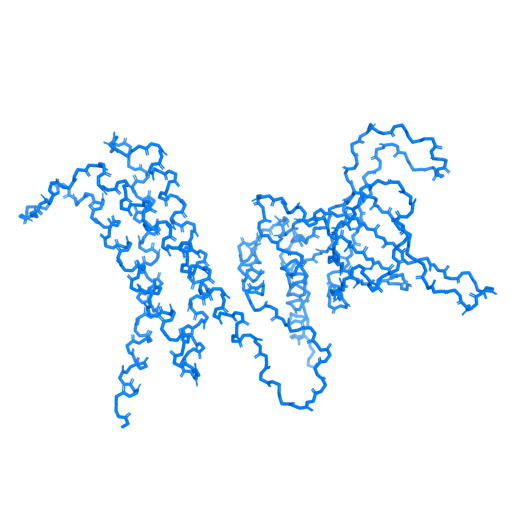8 2.053 -11.150 1.00 88.38 183 ALA A CA 1
ATOM 1419 C C . ALA A 1 183 ? -1.599 3.236 -10.720 1.00 88.38 183 ALA A C 1
ATOM 1421 O O . ALA A 1 183 ? -1.766 3.746 -9.614 1.00 88.38 183 ALA A O 1
ATOM 1422 N N . MET A 1 184 ? -0.665 3.649 -11.569 1.00 87.50 184 MET A N 1
ATOM 1423 C CA . MET A 1 184 ? 0.247 4.753 -11.289 1.00 87.50 184 MET A CA 1
ATOM 1424 C C . MET A 1 184 ? 0.472 5.585 -12.540 1.00 87.50 184 MET A C 1
ATOM 1426 O O . MET A 1 184 ? 0.644 5.038 -13.628 1.00 87.50 184 MET A O 1
ATOM 1430 N N . VAL A 1 185 ? 0.489 6.901 -12.369 1.00 88.62 185 VAL A N 1
ATOM 1431 C CA . VAL A 1 185 ? 0.655 7.867 -13.457 1.00 88.62 185 VAL A CA 1
ATOM 1432 C C . VAL A 1 185 ? 2.139 8.163 -13.675 1.00 88.62 185 VAL A C 1
ATOM 1434 O O . VAL A 1 185 ? 2.944 8.128 -12.741 1.00 88.62 185 VAL A O 1
ATOM 1437 N N . GLY A 1 186 ? 2.510 8.407 -14.925 1.00 89.75 186 GLY A N 1
ATOM 1438 C CA . GLY A 1 186 ? 3.874 8.714 -15.316 1.00 89.75 186 GLY A CA 1
ATOM 1439 C C . GLY A 1 186 ? 4.031 8.855 -16.824 1.00 89.75 186 GLY A C 1
ATOM 1440 O O . GLY A 1 186 ? 3.063 9.097 -17.544 1.00 89.75 186 GLY A O 1
ATOM 1441 N N . CYS A 1 187 ? 5.255 8.664 -17.298 1.00 89.88 187 CYS A N 1
ATOM 1442 C CA . CYS A 1 187 ? 5.623 8.775 -18.704 1.00 89.88 187 CYS A CA 1
ATOM 1443 C C . CYS A 1 187 ? 6.294 7.479 -19.157 1.00 89.88 187 CYS A C 1
ATOM 1445 O O . CYS A 1 187 ? 7.175 6.956 -18.469 1.00 89.88 187 CYS A O 1
ATOM 1447 N N . LEU A 1 188 ? 5.915 6.968 -20.328 1.00 90.88 188 LEU A N 1
ATOM 1448 C CA . LEU A 1 188 ? 6.588 5.824 -20.936 1.00 90.88 188 LEU A CA 1
ATOM 1449 C C . LEU A 1 188 ? 7.625 6.327 -21.937 1.00 90.88 188 LEU A C 1
ATOM 1451 O O . LEU A 1 188 ? 7.300 7.090 -22.843 1.00 90.88 188 LEU A O 1
ATOM 1455 N N . TYR A 1 189 ? 8.849 5.835 -21.820 1.00 90.31 189 TYR A N 1
ATOM 1456 C CA . TYR A 1 189 ? 9.917 6.046 -22.784 1.00 90.31 189 TYR A CA 1
ATOM 1457 C C . TYR A 1 189 ? 10.318 4.711 -23.402 1.00 90.31 189 TYR A C 1
ATOM 1459 O O . TYR A 1 189 ? 10.281 3.657 -22.758 1.00 90.31 189 TYR A O 1
ATOM 1467 N N . ARG A 1 190 ? 10.755 4.775 -24.654 1.00 91.62 190 ARG A N 1
ATOM 1468 C CA . ARG A 1 190 ? 11.352 3.657 -25.377 1.00 91.62 190 ARG A CA 1
ATOM 1469 C C . ARG A 1 190 ? 12.806 3.992 -25.676 1.00 91.62 190 ARG A C 1
ATOM 1471 O O . ARG A 1 190 ? 13.140 5.129 -26.007 1.00 91.62 190 ARG A O 1
ATOM 1478 N N . LYS A 1 191 ? 13.679 3.000 -25.550 1.00 91.56 191 LYS A N 1
ATOM 1479 C CA . LYS A 1 191 ? 15.078 3.120 -25.953 1.00 91.56 191 LYS A CA 1
ATOM 1480 C C . LYS A 1 191 ? 15.139 3.158 -27.480 1.00 91.56 191 LYS A C 1
ATOM 1482 O O . LYS A 1 191 ? 14.631 2.239 -28.118 1.00 91.56 191 LYS A O 1
ATOM 1487 N N . ALA A 1 192 ? 15.713 4.210 -28.057 1.00 87.62 192 ALA A N 1
ATOM 1488 C CA . ALA A 1 192 ? 15.926 4.282 -29.496 1.00 87.62 192 ALA A CA 1
ATOM 1489 C C . ALA A 1 192 ? 16.929 3.199 -29.914 1.00 87.62 192 ALA A C 1
ATOM 1491 O O . ALA A 1 192 ? 17.959 3.005 -29.260 1.00 87.62 192 ALA A O 1
ATOM 1492 N N . GLU A 1 193 ? 16.620 2.480 -30.990 1.00 82.25 193 GLU A N 1
ATOM 1493 C CA . GLU A 1 193 ? 17.588 1.587 -31.614 1.00 82.25 193 GLU A CA 1
ATOM 1494 C C . GLU A 1 193 ? 18.694 2.454 -32.215 1.00 82.25 193 GLU A C 1
ATOM 1496 O O . GLU A 1 193 ? 18.425 3.352 -33.015 1.00 82.25 193 GLU A O 1
ATOM 1501 N N . ALA A 1 194 ? 19.937 2.232 -31.783 1.00 71.94 194 ALA A N 1
ATOM 1502 C CA . ALA A 1 194 ? 21.076 2.900 -32.387 1.00 71.94 194 ALA A CA 1
ATOM 1503 C C . ALA A 1 194 ? 21.132 2.460 -33.852 1.00 71.94 194 ALA A C 1
ATOM 1505 O O . ALA A 1 194 ? 21.372 1.284 -34.137 1.00 71.94 194 ALA A O 1
ATOM 1506 N N . ALA A 1 195 ? 20.865 3.387 -34.774 1.00 69.00 195 ALA A N 1
ATOM 1507 C CA . ALA A 1 195 ? 21.070 3.140 -36.190 1.00 69.00 195 ALA A CA 1
ATOM 1508 C C . ALA A 1 195 ? 22.507 2.632 -36.367 1.00 69.00 195 ALA A C 1
ATOM 1510 O O . ALA A 1 195 ? 23.441 3.220 -35.821 1.00 69.00 195 ALA A O 1
ATOM 1511 N N . ALA A 1 196 ? 22.672 1.524 -37.090 1.00 66.75 196 ALA A N 1
ATOM 1512 C CA . ALA A 1 196 ? 23.886 0.702 -37.120 1.00 66.75 196 ALA A CA 1
ATOM 1513 C C . ALA A 1 196 ? 25.186 1.416 -37.569 1.00 66.75 196 ALA A C 1
ATOM 1515 O O . ALA A 1 196 ? 26.226 0.770 -37.668 1.00 66.75 196 ALA A O 1
ATOM 1516 N N . CYS A 1 197 ? 25.148 2.720 -37.850 1.00 60.94 197 CYS A N 1
ATOM 1517 C CA . CYS A 1 197 ? 26.257 3.488 -38.399 1.00 60.94 197 CYS A CA 1
ATOM 1518 C C . CYS A 1 197 ? 27.090 4.280 -37.377 1.00 60.94 197 CYS A C 1
ATOM 1520 O O . CYS A 1 197 ? 28.208 4.628 -37.732 1.00 60.94 197 CYS A O 1
ATOM 1522 N N . ASP A 1 198 ? 26.638 4.508 -36.136 1.00 62.84 198 ASP A N 1
ATOM 1523 C CA . ASP A 1 198 ? 27.424 5.260 -35.137 1.00 62.84 198 ASP A CA 1
ATOM 1524 C C . ASP A 1 198 ? 27.452 4.558 -33.771 1.00 62.84 198 ASP A C 1
ATOM 1526 O O . ASP A 1 198 ? 26.564 4.701 -32.932 1.00 62.84 198 ASP A O 1
ATOM 1530 N N . THR A 1 199 ? 28.512 3.788 -33.520 1.00 67.25 199 THR A N 1
ATOM 1531 C CA . THR A 1 199 ? 28.694 2.983 -32.297 1.00 67.25 199 THR A CA 1
ATOM 1532 C C . THR A 1 199 ? 29.126 3.782 -31.059 1.00 67.25 199 THR A C 1
ATOM 1534 O O . THR A 1 199 ? 29.448 3.181 -30.036 1.00 67.25 199 THR A O 1
ATOM 1537 N N . SER A 1 200 ? 29.193 5.115 -31.127 1.00 74.50 200 SER A N 1
ATOM 1538 C CA . SER A 1 200 ? 29.786 5.951 -30.069 1.00 74.50 200 SER A CA 1
ATOM 1539 C C . SER A 1 200 ? 28.785 6.753 -29.238 1.00 74.50 200 SER A C 1
ATOM 1541 O O . SER A 1 200 ? 29.162 7.243 -28.172 1.00 74.50 200 SER A O 1
ATOM 1543 N N . LEU A 1 201 ? 27.527 6.886 -29.673 1.00 72.69 201 LEU A N 1
ATOM 1544 C CA . LEU A 1 201 ? 26.534 7.648 -28.919 1.00 72.69 201 LEU A CA 1
ATOM 1545 C C . LEU A 1 201 ? 25.847 6.770 -27.860 1.00 72.69 201 LEU A C 1
ATOM 1547 O O . LEU A 1 201 ? 25.462 5.632 -28.152 1.00 72.69 201 LEU A O 1
ATOM 1551 N N . PRO A 1 202 ? 25.688 7.270 -26.619 1.00 73.88 202 PRO A N 1
ATOM 1552 C CA . PRO A 1 202 ? 24.957 6.558 -25.585 1.00 73.88 202 PRO A CA 1
ATOM 1553 C C . PRO A 1 202 ? 23.514 6.333 -26.036 1.00 73.88 202 PRO A C 1
ATOM 1555 O O . PRO A 1 202 ? 22.908 7.158 -26.720 1.00 73.88 202 PRO A O 1
ATOM 1558 N N . ALA A 1 203 ? 22.968 5.175 -25.675 1.00 78.25 203 ALA A N 1
ATOM 1559 C CA . ALA A 1 203 ? 21.646 4.793 -26.129 1.00 78.25 203 ALA A CA 1
ATOM 1560 C C . ALA A 1 203 ? 20.582 5.761 -25.600 1.00 78.25 203 ALA A C 1
ATOM 1562 O O . ALA A 1 203 ? 20.337 5.847 -24.396 1.00 78.25 203 ALA A O 1
ATOM 1563 N N . GLN A 1 204 ? 19.946 6.461 -26.530 1.00 87.06 204 GLN A N 1
ATOM 1564 C CA . GLN A 1 204 ? 19.066 7.575 -26.240 1.00 87.06 204 GLN A CA 1
ATOM 1565 C C . GLN A 1 204 ? 17.643 7.088 -25.924 1.00 87.06 204 GLN A C 1
ATOM 1567 O O . GLN A 1 204 ? 17.088 6.248 -26.633 1.00 87.06 204 GLN A O 1
ATOM 1572 N N . TRP A 1 205 ? 17.028 7.616 -24.864 1.00 88.75 205 TRP A N 1
ATOM 1573 C CA . TRP A 1 205 ? 15.621 7.352 -24.548 1.00 88.75 205 TRP A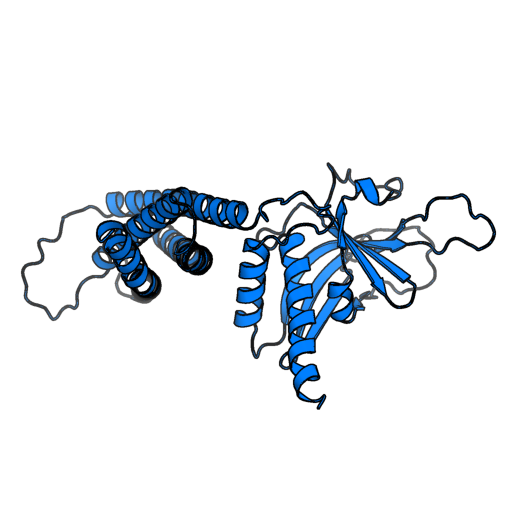 CA 1
ATOM 1574 C C . TRP A 1 205 ? 14.726 8.433 -25.149 1.00 88.75 205 TRP A C 1
ATOM 1576 O O . TRP A 1 205 ? 14.977 9.629 -24.976 1.00 88.75 205 TRP A O 1
ATOM 1586 N N . VAL A 1 206 ? 13.671 7.999 -25.838 1.00 88.19 206 VAL A N 1
ATOM 1587 C CA . VAL A 1 206 ? 12.701 8.862 -26.524 1.00 88.19 206 VAL A CA 1
ATOM 1588 C C . VAL A 1 206 ? 11.324 8.648 -25.888 1.00 88.19 206 VAL A C 1
ATOM 1590 O O . VAL A 1 206 ? 10.975 7.498 -25.590 1.00 88.19 206 VAL A O 1
ATOM 1593 N N . PRO A 1 207 ? 10.547 9.714 -25.614 1.00 86.06 207 PRO A N 1
ATOM 1594 C CA . PRO A 1 207 ? 9.199 9.569 -25.076 1.00 86.06 207 PRO A CA 1
ATOM 1595 C C . PRO A 1 207 ? 8.332 8.764 -26.050 1.00 86.06 207 PRO A C 1
ATOM 1597 O O . PRO A 1 207 ? 8.258 9.074 -27.232 1.00 86.06 207 PRO A O 1
ATOM 1600 N N . ALA A 1 208 ? 7.704 7.705 -25.543 1.00 87.38 208 ALA A N 1
ATOM 1601 C CA . ALA A 1 208 ? 6.731 6.902 -26.278 1.00 87.38 208 ALA A CA 1
ATOM 1602 C C . ALA A 1 208 ? 5.301 7.337 -25.939 1.00 87.38 208 ALA A C 1
ATOM 1604 O O . ALA A 1 208 ? 4.459 7.411 -26.823 1.00 87.38 208 ALA A O 1
ATOM 1605 N N . LEU A 1 209 ? 5.032 7.633 -24.660 1.00 86.31 209 LEU A N 1
ATOM 1606 C CA . LEU A 1 209 ? 3.767 8.192 -24.183 1.00 86.31 209 LEU A CA 1
ATOM 1607 C C . LEU A 1 209 ? 4.065 9.250 -23.115 1.00 86.31 209 LEU A C 1
ATOM 1609 O O . LEU A 1 209 ? 4.521 8.913 -22.019 1.00 86.31 209 LEU A O 1
ATOM 1613 N N . SER A 1 210 ? 3.787 10.517 -23.426 1.00 83.06 210 SER A N 1
ATOM 1614 C CA . SER A 1 210 ? 4.079 11.660 -22.544 1.00 83.06 210 SER A CA 1
ATOM 1615 C C . SER A 1 210 ? 3.237 11.684 -21.269 1.00 83.06 210 SER A C 1
ATOM 1617 O O . SER A 1 210 ? 3.680 12.213 -20.261 1.00 83.06 210 SER A O 1
ATOM 1619 N N . LEU A 1 211 ? 2.034 11.104 -21.299 1.00 87.19 211 LEU A N 1
ATOM 1620 C CA . LEU A 1 211 ? 1.214 10.875 -20.113 1.00 87.19 211 LEU A CA 1
ATOM 1621 C C . LEU A 1 211 ? 0.565 9.498 -20.217 1.00 87.19 211 LEU A C 1
ATOM 1623 O O . LEU A 1 211 ? -0.270 9.244 -21.091 1.00 87.19 211 LEU A O 1
ATOM 1627 N N . ALA A 1 212 ? 0.961 8.603 -19.325 1.00 89.06 212 ALA A N 1
ATOM 1628 C CA . ALA A 1 212 ? 0.507 7.229 -19.291 1.00 89.06 212 ALA A CA 1
ATOM 1629 C C . ALA A 1 212 ? 0.236 6.766 -17.858 1.00 89.06 212 ALA A C 1
ATOM 1631 O O . ALA A 1 212 ? 0.739 7.310 -16.880 1.00 89.06 212 ALA A O 1
ATOM 1632 N N . THR A 1 213 ? -0.593 5.738 -17.734 1.00 90.19 213 THR A N 1
ATOM 1633 C CA . THR A 1 213 ? -0.885 5.050 -16.483 1.00 90.19 213 THR A CA 1
ATOM 1634 C C . THR A 1 213 ? -0.406 3.615 -16.605 1.00 90.19 213 THR A C 1
ATOM 1636 O O . THR A 1 213 ? -0.944 2.853 -17.407 1.00 90.19 213 THR A O 1
ATOM 1639 N N . LEU A 1 214 ? 0.587 3.244 -15.799 1.00 90.62 214 LEU A N 1
ATOM 1640 C CA . LEU A 1 214 ? 0.999 1.859 -15.624 1.00 90.62 214 LEU A CA 1
ATOM 1641 C C . LEU A 1 214 ? 0.039 1.192 -14.647 1.00 90.62 214 LEU A C 1
ATOM 1643 O O . LEU A 1 214 ? -0.136 1.645 -13.516 1.00 90.62 214 LEU A O 1
ATOM 1647 N N . LYS A 1 215 ? -0.571 0.098 -15.082 1.00 91.56 215 LYS A N 1
ATOM 1648 C CA . LYS A 1 215 ? -1.508 -0.705 -14.314 1.00 91.56 215 LYS A CA 1
ATOM 1649 C C . LYS A 1 215 ? -0.985 -2.122 -14.192 1.00 91.56 215 LYS A C 1
ATOM 1651 O O . LYS A 1 215 ? -0.530 -2.709 -15.169 1.00 91.56 215 LYS A O 1
ATOM 1656 N N . VAL A 1 216 ? -1.111 -2.698 -13.005 1.00 89.06 216 VAL A N 1
ATOM 1657 C CA . VAL A 1 216 ? -1.021 -4.151 -12.842 1.00 89.06 216 VAL A CA 1
ATOM 1658 C C . VAL A 1 216 ? -2.440 -4.667 -12.713 1.00 89.06 216 VAL A C 1
ATOM 1660 O O . VAL A 1 216 ? -3.200 -4.197 -11.863 1.00 89.06 216 VAL A O 1
ATOM 1663 N N . VAL A 1 217 ? -2.820 -5.596 -13.580 1.00 90.19 217 VAL A N 1
ATOM 1664 C CA . VAL A 1 217 ? -4.200 -6.069 -13.691 1.00 90.19 217 VAL A CA 1
ATOM 1665 C C . VAL A 1 217 ? -4.306 -7.553 -13.374 1.00 90.19 217 VAL A C 1
ATOM 1667 O O . VAL A 1 217 ? -3.422 -8.339 -13.707 1.00 90.19 217 VAL A O 1
ATOM 1670 N N . SER A 1 218 ? -5.411 -7.917 -12.733 1.00 89.94 218 SER A N 1
ATOM 1671 C CA . SER A 1 218 ? -5.927 -9.280 -12.627 1.00 89.94 218 SER A CA 1
ATOM 1672 C C . SER A 1 218 ? -6.957 -9.461 -13.742 1.00 89.94 218 SER A C 1
ATOM 1674 O O . SER A 1 218 ? -7.915 -8.684 -13.799 1.00 89.94 218 SER A O 1
ATOM 1676 N N . ARG A 1 219 ? -6.752 -10.419 -14.652 1.00 84.25 219 ARG A N 1
ATOM 1677 C CA . ARG A 1 219 ? -7.649 -10.639 -15.804 1.00 84.25 219 ARG A CA 1
ATOM 1678 C C . ARG A 1 219 ? -8.708 -11.688 -15.467 1.00 84.25 219 ARG A C 1
ATOM 1680 O O . ARG A 1 219 ? -9.869 -11.347 -15.297 1.00 84.25 219 ARG A O 1
ATOM 1687 N N . GLU A 1 220 ? -8.283 -12.932 -15.286 1.00 79.62 220 GLU A N 1
ATOM 1688 C CA . GLU A 1 220 ? -9.099 -14.101 -14.910 1.00 79.62 220 GLU A CA 1
ATOM 1689 C C . GLU A 1 220 ? -8.359 -14.944 -13.855 1.00 79.62 220 GLU A C 1
ATOM 1691 O O . GLU A 1 220 ? -7.212 -14.631 -13.541 1.00 79.62 220 GLU A O 1
ATOM 1696 N N . THR A 1 221 ? -8.972 -15.986 -13.277 1.00 72.38 221 THR A N 1
ATOM 1697 C CA . THR A 1 221 ? -8.441 -16.757 -12.127 1.00 72.38 221 THR A CA 1
ATOM 1698 C C . THR A 1 221 ? -6.928 -17.013 -12.191 1.00 72.38 221 THR A C 1
ATOM 1700 O O . THR A 1 221 ? -6.465 -17.877 -12.931 1.00 72.38 221 THR A O 1
ATOM 1703 N N . LYS A 1 222 ? -6.171 -16.266 -11.369 1.00 71.31 222 LYS A N 1
ATOM 1704 C CA . LYS A 1 222 ? -4.700 -16.311 -11.215 1.00 71.31 222 LYS A CA 1
ATOM 1705 C C . LYS A 1 222 ? -3.870 -15.848 -12.427 1.00 71.31 222 LYS A C 1
ATOM 1707 O O . LYS A 1 222 ? -2.660 -16.059 -12.452 1.00 71.31 222 LYS A O 1
ATOM 1712 N N . SER A 1 223 ? -4.480 -15.176 -13.399 1.00 84.31 223 SER A N 1
ATOM 1713 C CA . SER A 1 223 ? -3.781 -14.545 -14.521 1.00 84.31 223 SER A CA 1
ATOM 1714 C C . SER A 1 223 ? -3.588 -13.047 -14.276 1.00 84.31 223 SER A C 1
ATOM 1716 O O . SER A 1 223 ? -4.527 -12.305 -13.974 1.00 84.31 223 SER A O 1
ATOM 1718 N N . TYR A 1 224 ? -2.344 -12.602 -14.423 1.00 86.06 224 TYR A N 1
ATOM 1719 C CA . TYR A 1 224 ? -1.937 -11.223 -14.180 1.00 86.06 224 TYR A CA 1
ATOM 1720 C C . TYR A 1 224 ? -1.229 -10.648 -15.406 1.00 86.06 224 TYR A C 1
ATOM 1722 O O . TYR A 1 224 ? -0.611 -11.390 -16.174 1.00 86.06 224 TYR A O 1
ATOM 1730 N N . GLY A 1 225 ? -1.296 -9.328 -15.573 1.00 88.44 225 GLY A N 1
ATOM 1731 C CA . GLY A 1 225 ? -0.652 -8.601 -16.668 1.00 88.44 225 GLY A CA 1
ATOM 1732 C C . GLY A 1 225 ? -0.213 -7.200 -16.254 1.00 88.44 225 GLY A C 1
ATOM 1733 O O . GLY A 1 225 ? -0.684 -6.668 -15.244 1.00 88.44 225 GLY A O 1
ATOM 1734 N N . VAL A 1 226 ? 0.696 -6.611 -17.032 1.00 89.56 226 VAL A N 1
ATOM 1735 C CA . VAL A 1 226 ? 1.071 -5.196 -16.910 1.00 89.56 226 VAL A CA 1
ATOM 1736 C C . VAL A 1 226 ? 0.527 -4.462 -18.123 1.00 89.56 226 VAL A C 1
ATOM 1738 O O . VAL A 1 226 ? 0.714 -4.901 -19.253 1.00 89.56 226 VAL A O 1
ATOM 1741 N N . GLU A 1 227 ? -0.155 -3.351 -17.896 1.00 92.12 227 GLU A N 1
ATOM 1742 C CA . GLU A 1 227 ? -0.788 -2.567 -18.949 1.00 92.12 227 GLU A CA 1
ATOM 1743 C C . GLU A 1 227 ? -0.371 -1.116 -18.817 1.00 92.12 227 GLU A C 1
ATOM 1745 O O . GLU A 1 227 ? -0.363 -0.566 -17.720 1.00 92.12 227 GLU A O 1
ATOM 1750 N N . VAL A 1 228 ? -0.018 -0.489 -19.930 1.00 89.62 228 VAL A N 1
ATOM 1751 C CA . VAL A 1 228 ? 0.286 0.936 -19.977 1.00 89.62 228 VAL A CA 1
ATOM 1752 C C . VAL A 1 228 ? -0.741 1.595 -20.882 1.00 89.62 228 VAL A C 1
ATOM 1754 O O . VAL A 1 228 ? -0.803 1.311 -22.075 1.00 89.62 228 VAL A O 1
ATOM 1757 N N . GLU A 1 229 ? -1.574 2.451 -20.297 1.00 91.38 229 GLU A N 1
ATOM 1758 C CA . GLU A 1 229 ? -2.622 3.188 -21.007 1.00 91.38 229 GLU A CA 1
ATOM 1759 C C . GLU A 1 229 ? -2.278 4.673 -21.058 1.00 91.38 229 GLU A C 1
ATOM 1761 O O . GLU A 1 229 ? -2.020 5.273 -20.016 1.00 91.38 229 GLU A O 1
ATOM 1766 N N . SER A 1 230 ? -2.351 5.301 -22.231 1.00 88.06 230 SER A N 1
ATOM 1767 C CA . SER A 1 230 ? -2.350 6.765 -22.322 1.00 88.06 230 SER A CA 1
ATOM 1768 C C . SER A 1 230 ? -3.774 7.317 -22.330 1.00 88.06 230 SER A C 1
ATOM 1770 O O . SER A 1 230 ? -4.639 6.831 -23.059 1.00 88.06 230 SER A O 1
ATOM 1772 N N . ARG A 1 231 ? -4.018 8.334 -21.495 1.00 71.31 231 ARG A N 1
ATOM 1773 C CA . ARG A 1 231 ? -5.273 9.100 -21.435 1.00 71.31 231 ARG A CA 1
ATOM 1774 C C . ARG A 1 231 ? -4.953 10.583 -21.557 1.00 71.31 231 ARG A C 1
ATOM 1776 O O . ARG A 1 231 ? -5.135 11.341 -20.609 1.00 71.31 231 ARG A O 1
ATOM 1783 N N . LEU A 1 232 ? -4.400 10.987 -22.693 1.00 64.25 232 LEU A N 1
ATOM 1784 C CA . LEU A 1 232 ? -4.271 12.410 -22.979 1.00 64.25 232 LEU A CA 1
ATOM 1785 C C . LEU A 1 232 ? -5.671 12.979 -23.270 1.00 64.25 232 LEU A C 1
ATOM 1787 O O . LEU A 1 232 ? -6.384 12.418 -24.106 1.00 64.25 232 LEU A O 1
ATOM 1791 N N . PRO A 1 233 ? -6.110 14.042 -22.569 1.00 51.28 233 PRO A N 1
ATOM 1792 C CA . PRO A 1 233 ? -7.327 14.748 -22.940 1.00 51.28 233 PRO A CA 1
ATOM 1793 C C . PRO A 1 233 ? -7.154 15.357 -24.338 1.00 51.28 233 PRO A C 1
ATOM 1795 O O . PRO A 1 233 ? -6.092 15.881 -24.663 1.00 51.28 233 PRO A O 1
ATOM 1798 N N . LEU A 1 234 ? -8.221 15.288 -25.137 1.00 45.94 234 LEU A N 1
ATOM 1799 C CA . LEU A 1 234 ? -8.361 15.668 -26.556 1.00 45.94 234 LEU A CA 1
ATOM 1800 C C . LEU A 1 234 ? -8.018 17.134 -26.917 1.00 45.94 234 LEU A C 1
ATOM 1802 O O . LEU A 1 234 ? -8.382 17.605 -27.988 1.00 45.94 234 LEU A O 1
ATOM 1806 N N . SER A 1 235 ? -7.362 17.886 -26.041 1.00 42.47 235 SER A N 1
ATOM 1807 C CA . SER A 1 235 ? -7.224 19.336 -26.145 1.00 42.47 235 SER A CA 1
ATOM 1808 C C . SER A 1 235 ? -5.790 19.784 -25.882 1.00 42.47 235 SER A C 1
ATOM 1810 O O . SER A 1 235 ? -5.518 20.494 -24.916 1.00 42.47 235 SER A O 1
ATOM 1812 N N . GLN A 1 236 ? -4.863 19.367 -26.737 1.00 45.84 236 GLN A N 1
ATOM 1813 C CA . GLN A 1 236 ? -3.646 20.132 -26.982 1.00 45.84 236 GLN A CA 1
ATOM 1814 C C . GLN A 1 236 ? -3.432 20.196 -28.490 1.00 45.84 236 GLN A C 1
ATOM 1816 O O . GLN A 1 236 ? -3.181 19.180 -29.132 1.00 45.84 236 GLN A O 1
ATOM 1821 N N . ASP A 1 237 ? -3.581 21.405 -29.031 1.00 45.19 237 ASP A N 1
ATOM 1822 C CA . ASP A 1 237 ? -3.196 21.775 -30.389 1.00 45.19 237 ASP A CA 1
ATOM 1823 C C . ASP A 1 237 ? -1.709 21.457 -30.588 1.00 45.19 237 ASP A C 1
ATOM 1825 O O . ASP A 1 237 ? -0.830 22.249 -30.251 1.00 45.19 237 ASP A O 1
ATOM 1829 N N . ALA A 1 238 ? -1.417 20.264 -31.097 1.00 46.28 238 ALA A N 1
ATOM 1830 C CA . ALA A 1 238 ? -0.071 19.856 -31.448 1.00 46.28 238 ALA A CA 1
ATOM 1831 C C . ALA A 1 238 ? 0.077 19.935 -32.966 1.00 46.28 238 ALA A C 1
ATOM 1833 O O . ALA A 1 238 ? -0.332 19.049 -33.710 1.00 46.28 238 ALA A O 1
ATOM 1834 N N . SER A 1 239 ? 0.749 20.987 -33.419 1.00 48.03 239 SER A N 1
ATOM 1835 C CA . SER A 1 239 ? 1.367 21.113 -34.742 1.00 48.03 239 SER A CA 1
ATOM 1836 C C . SER A 1 239 ? 2.570 20.169 -34.932 1.00 48.03 239 SER A C 1
ATOM 1838 O O . SER A 1 239 ? 3.463 20.440 -35.734 1.00 48.03 239 SER A O 1
ATOM 1840 N N . PHE A 1 240 ? 2.609 19.046 -34.211 1.00 48.72 240 PHE A N 1
ATOM 1841 C CA . PHE A 1 240 ? 3.597 17.995 -34.398 1.00 48.72 240 PHE A CA 1
ATOM 1842 C C . PHE A 1 240 ? 3.072 17.024 -35.449 1.00 48.72 240 PHE A C 1
ATOM 1844 O O . PHE A 1 240 ? 2.131 16.268 -35.212 1.00 48.72 240 PHE A O 1
ATOM 1851 N N . SER A 1 241 ? 3.673 17.072 -36.638 1.00 45.94 241 SER A N 1
ATOM 1852 C CA . SER A 1 241 ? 3.410 16.125 -37.716 1.00 45.94 241 SER A CA 1
ATOM 1853 C C . SER A 1 241 ? 3.999 14.756 -37.366 1.00 45.94 241 SER A C 1
ATOM 1855 O O . SER A 1 241 ? 5.043 14.361 -37.884 1.00 45.94 241 SER A O 1
ATOM 1857 N N . GLU A 1 242 ? 3.345 14.027 -36.471 1.00 43.44 242 GLU A N 1
ATOM 1858 C CA . GLU A 1 242 ? 3.562 12.594 -36.331 1.00 43.44 242 GLU A CA 1
ATOM 1859 C C . GLU A 1 242 ? 2.535 11.849 -37.180 1.00 43.44 242 GLU A C 1
ATOM 1861 O O . GLU A 1 242 ? 1.333 12.114 -37.188 1.00 43.44 242 GLU A O 1
ATOM 1866 N N . THR A 1 243 ? 3.055 10.938 -37.986 1.00 44.44 243 THR A N 1
ATOM 1867 C CA . THR A 1 243 ? 2.339 10.126 -38.956 1.00 44.44 243 THR A CA 1
ATOM 1868 C C . THR A 1 243 ? 1.209 9.313 -38.312 1.00 44.44 243 THR A C 1
ATOM 1870 O O . THR A 1 243 ? 1.449 8.272 -37.711 1.00 44.44 243 THR A O 1
ATOM 1873 N N . GLY A 1 244 ? -0.035 9.748 -38.526 1.00 44.72 244 GLY A N 1
ATOM 1874 C CA . GLY A 1 244 ? -1.138 8.859 -38.907 1.00 44.72 244 GLY A CA 1
ATOM 1875 C C . GLY A 1 244 ? -1.782 7.965 -37.842 1.00 44.72 244 GLY A C 1
ATOM 1876 O O . GLY A 1 244 ? -2.275 6.900 -38.207 1.00 44.72 244 GLY A O 1
ATOM 1877 N N . VAL A 1 245 ? -1.855 8.371 -36.572 1.00 46.00 245 VAL A N 1
ATOM 1878 C CA . VAL A 1 245 ? -2.686 7.670 -35.574 1.00 46.00 245 VAL A CA 1
ATOM 1879 C C . VAL A 1 245 ? -3.803 8.605 -35.101 1.00 46.00 245 VAL A C 1
ATOM 1881 O O . VAL A 1 245 ? -3.554 9.693 -34.594 1.00 46.00 245 VAL A O 1
ATOM 1884 N N . GLY A 1 246 ? -5.053 8.219 -35.377 1.00 45.97 246 GLY A N 1
ATOM 1885 C CA . GLY A 1 246 ? -6.232 9.073 -35.224 1.00 45.97 246 GLY A CA 1
ATOM 1886 C C . GLY A 1 246 ? -6.502 9.524 -33.7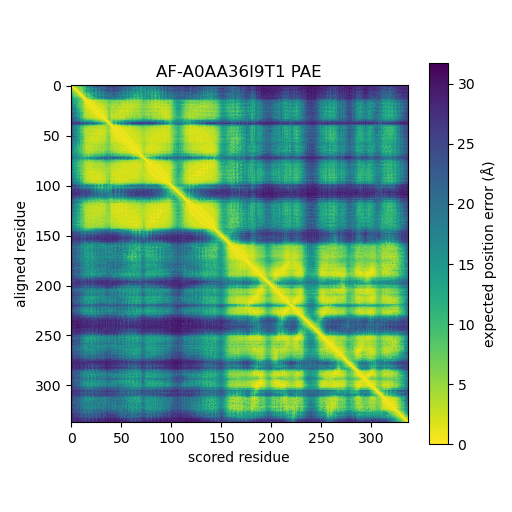86 1.00 45.97 246 GLY A C 1
ATOM 1887 O O . GLY A 1 246 ? -6.257 8.793 -32.833 1.00 45.97 246 GLY A O 1
ATOM 1888 N N . LEU A 1 247 ? -7.104 10.709 -33.660 1.00 42.00 247 LEU A N 1
ATOM 1889 C CA . LEU A 1 247 ? -7.347 11.492 -32.435 1.00 42.00 247 LEU A CA 1
ATOM 1890 C C . LEU A 1 247 ? -8.126 10.791 -31.296 1.00 42.00 247 LEU A C 1
ATOM 1892 O O . LEU A 1 247 ? -8.288 11.380 -30.239 1.00 42.00 247 LEU A O 1
ATOM 1896 N N . ASN A 1 248 ? -8.567 9.541 -31.463 1.00 48.47 248 ASN A N 1
ATOM 1897 C CA . ASN A 1 248 ? -9.226 8.725 -30.430 1.00 48.47 248 ASN A CA 1
ATOM 1898 C C . ASN A 1 248 ? -8.470 7.423 -30.120 1.00 48.47 248 ASN A C 1
ATOM 1900 O O . ASN A 1 248 ? -9.042 6.488 -29.553 1.00 48.47 248 ASN A O 1
ATOM 1904 N N . SER A 1 249 ? -7.205 7.303 -30.527 1.00 51.78 249 SER A N 1
ATOM 1905 C CA . SER A 1 249 ? -6.436 6.094 -30.271 1.00 51.78 249 SER A CA 1
ATOM 1906 C C . SER A 1 249 ? -6.076 6.007 -28.792 1.00 51.78 249 SER A C 1
ATOM 1908 O O . SER A 1 249 ? -5.102 6.600 -28.328 1.00 51.78 249 SER A O 1
ATOM 1910 N N . PHE A 1 250 ? -6.851 5.227 -28.044 1.00 64.50 250 PHE A N 1
ATOM 1911 C CA . PHE A 1 250 ? -6.393 4.678 -26.778 1.00 64.50 250 PHE A CA 1
ATOM 1912 C C . PHE A 1 250 ? -5.195 3.775 -27.074 1.00 64.50 250 PHE A C 1
ATOM 1914 O O . PHE A 1 250 ? -5.350 2.621 -27.470 1.00 64.50 250 PHE A O 1
ATOM 1921 N N . ALA A 1 251 ? -3.988 4.315 -26.916 1.00 78.56 251 ALA A N 1
ATOM 1922 C CA . ALA A 1 251 ? -2.780 3.516 -26.958 1.00 78.56 251 ALA A CA 1
ATOM 1923 C C . ALA A 1 251 ? -2.720 2.709 -25.655 1.00 78.56 251 ALA A C 1
ATOM 1925 O O . ALA A 1 251 ? -2.384 3.237 -24.590 1.00 78.56 251 ALA A O 1
ATOM 1926 N N . ARG A 1 252 ? -3.122 1.438 -25.741 1.00 87.31 252 ARG A N 1
ATOM 1927 C CA . ARG A 1 252 ? -2.978 0.450 -24.672 1.00 87.31 252 ARG A CA 1
ATOM 1928 C C . ARG A 1 252 ? -1.893 -0.530 -25.078 1.00 87.31 252 ARG A C 1
ATOM 1930 O O . ARG A 1 252 ? -2.046 -1.264 -26.048 1.00 87.31 252 ARG A O 1
ATOM 1937 N N . LEU A 1 253 ? -0.804 -0.518 -24.324 1.00 87.38 253 LEU A N 1
ATOM 1938 C CA . LEU A 1 253 ? 0.280 -1.479 -24.456 1.00 87.38 253 LEU A CA 1
ATOM 1939 C C . LEU A 1 253 ? 0.104 -2.537 -23.374 1.00 87.38 253 LEU A C 1
ATOM 1941 O O . LEU A 1 253 ? 0.043 -2.212 -22.188 1.00 87.38 253 LEU A O 1
ATOM 1945 N N . GLU A 1 254 ? -0.002 -3.795 -23.783 1.00 90.00 254 GLU A N 1
ATOM 1946 C CA . GLU A 1 254 ? -0.072 -4.927 -22.869 1.00 90.00 254 GLU A CA 1
ATOM 1947 C C . GLU A 1 254 ? 1.274 -5.644 -22.859 1.00 90.00 254 GLU A C 1
ATOM 1949 O O . GLU A 1 254 ? 1.784 -6.028 -23.906 1.00 90.00 254 GLU A O 1
ATOM 1954 N N . PHE A 1 255 ? 1.834 -5.833 -21.668 1.00 87.00 255 PHE A N 1
ATOM 1955 C CA . PHE A 1 255 ? 3.075 -6.564 -21.464 1.00 87.00 255 PHE A CA 1
ATOM 1956 C C . PHE A 1 255 ? 2.787 -7.838 -20.665 1.00 87.00 255 PHE A C 1
ATOM 1958 O O . PHE A 1 255 ? 2.035 -7.800 -19.675 1.00 87.00 255 PHE A O 1
ATOM 1965 N N . PRO A 1 256 ? 3.396 -8.978 -21.032 1.00 84.81 256 PRO A N 1
ATOM 1966 C CA . PRO A 1 256 ? 3.259 -10.186 -20.240 1.00 84.81 256 PRO A CA 1
ATOM 1967 C C . PRO A 1 256 ? 3.865 -9.967 -18.849 1.00 84.81 256 PRO A C 1
ATOM 1969 O O . PRO A 1 256 ? 4.916 -9.349 -18.693 1.00 84.81 256 PRO A O 1
ATOM 1972 N N . ILE A 1 257 ? 3.227 -10.508 -17.807 1.00 83.00 257 ILE A N 1
ATOM 1973 C CA . ILE A 1 257 ? 3.670 -10.303 -16.415 1.00 83.00 257 ILE A CA 1
ATOM 1974 C C . ILE A 1 257 ? 5.101 -10.807 -16.157 1.00 83.00 257 ILE A C 1
ATOM 1976 O O . ILE A 1 257 ? 5.779 -10.313 -15.262 1.00 83.00 257 ILE A O 1
ATOM 1980 N N . SER A 1 258 ? 5.605 -11.737 -16.975 1.00 83.50 258 SER A N 1
ATOM 1981 C CA . SER A 1 258 ? 6.991 -12.224 -16.932 1.00 83.50 258 SER A CA 1
ATOM 1982 C C . SER A 1 258 ? 8.025 -11.108 -17.124 1.00 83.50 258 SER A C 1
ATOM 1984 O O . SER A 1 258 ? 9.127 -11.182 -16.575 1.00 83.50 258 SER A O 1
ATOM 1986 N N . VAL A 1 259 ? 7.663 -10.034 -17.826 1.00 83.44 259 VAL A N 1
ATOM 1987 C CA . VAL A 1 259 ? 8.483 -8.828 -17.987 1.00 83.44 259 VAL A CA 1
ATOM 1988 C C . VAL A 1 259 ? 8.791 -8.184 -16.634 1.00 83.44 259 VAL A C 1
ATOM 1990 O O . VAL A 1 259 ? 9.900 -7.688 -16.419 1.00 83.44 259 VAL A O 1
ATOM 1993 N N . ALA A 1 260 ? 7.873 -8.280 -15.667 1.00 81.06 260 ALA A N 1
ATOM 1994 C CA . ALA A 1 260 ? 8.082 -7.766 -14.320 1.00 81.06 260 ALA A CA 1
ATOM 1995 C C . ALA A 1 260 ? 9.245 -8.456 -13.589 1.00 81.06 260 ALA A C 1
ATOM 1997 O O . ALA A 1 260 ? 9.924 -7.812 -12.791 1.00 81.06 260 ALA A O 1
ATOM 1998 N N . LEU A 1 261 ? 9.535 -9.733 -13.882 1.00 78.44 261 LEU A N 1
ATOM 1999 C CA . LEU A 1 261 ? 10.683 -10.442 -13.296 1.00 78.44 261 LEU A CA 1
ATOM 2000 C C . LEU A 1 261 ? 12.013 -9.826 -13.733 1.00 78.44 261 LEU A C 1
ATOM 2002 O O . LEU A 1 261 ? 12.953 -9.745 -12.941 1.00 78.44 261 LEU A O 1
ATOM 2006 N N . LYS A 1 262 ? 12.073 -9.352 -14.980 1.00 82.94 262 LYS A N 1
ATOM 2007 C CA . LYS A 1 262 ? 13.247 -8.688 -15.559 1.00 82.94 262 LYS A CA 1
ATOM 2008 C C . LYS A 1 262 ? 13.297 -7.199 -15.222 1.00 82.94 262 LYS A C 1
ATOM 2010 O O . LYS A 1 262 ? 14.357 -6.586 -15.356 1.00 82.94 262 LYS A O 1
ATOM 2015 N N . ALA A 1 263 ? 12.182 -6.629 -14.769 1.00 85.00 263 ALA A N 1
ATOM 2016 C CA . ALA A 1 263 ? 12.081 -5.212 -14.489 1.00 85.00 263 ALA A CA 1
ATOM 2017 C C . ALA A 1 263 ? 12.991 -4.787 -13.323 1.00 85.00 263 ALA A C 1
ATOM 2019 O O . ALA A 1 263 ? 13.079 -5.441 -12.268 1.00 85.00 263 ALA A O 1
ATOM 2020 N N . ARG A 1 264 ? 13.677 -3.661 -13.516 1.00 84.88 264 ARG A N 1
ATOM 2021 C CA . ARG A 1 264 ? 14.594 -3.055 -12.549 1.00 84.88 264 ARG A CA 1
ATOM 2022 C C . ARG A 1 264 ? 14.150 -1.639 -12.244 1.00 84.88 264 ARG A C 1
ATOM 2024 O O . ARG A 1 264 ? 13.844 -0.869 -13.147 1.00 84.88 264 ARG A O 1
ATOM 2031 N N . LEU A 1 265 ? 14.154 -1.307 -10.962 1.00 82.75 265 LEU A N 1
ATOM 2032 C CA . LEU A 1 265 ? 13.933 0.052 -10.511 1.00 82.75 265 LEU A CA 1
ATOM 2033 C C . LEU A 1 265 ? 15.264 0.806 -10.588 1.00 82.75 265 LEU A C 1
ATOM 2035 O O . LEU A 1 265 ? 16.262 0.363 -10.016 1.00 82.75 265 LEU A O 1
ATOM 2039 N N . VAL A 1 266 ? 15.286 1.913 -11.312 1.00 85.38 266 VAL A N 1
ATOM 2040 C CA . VAL A 1 266 ? 16.438 2.809 -11.429 1.00 85.38 266 VAL A CA 1
ATOM 2041 C C . VAL A 1 266 ? 15.987 4.232 -11.151 1.00 85.38 266 VAL A C 1
ATOM 2043 O O . VAL A 1 266 ? 14.794 4.518 -11.129 1.00 85.38 266 VAL A O 1
ATOM 2046 N N . THR A 1 267 ? 16.936 5.131 -10.933 1.00 84.38 267 THR A N 1
ATOM 2047 C CA . THR A 1 267 ? 16.627 6.554 -10.849 1.00 84.38 267 THR A CA 1
ATOM 2048 C C . THR A 1 267 ? 16.866 7.218 -12.202 1.00 84.38 267 THR A C 1
ATOM 2050 O O . THR A 1 267 ? 17.718 6.765 -12.977 1.00 84.38 267 THR A O 1
ATOM 2053 N N . THR A 1 268 ? 16.104 8.264 -12.525 1.00 84.25 268 THR A N 1
ATOM 2054 C CA . THR A 1 268 ? 16.165 8.947 -13.827 1.00 84.25 268 THR A CA 1
ATOM 2055 C C . THR A 1 268 ? 17.547 9.515 -14.127 1.00 84.25 268 THR A C 1
ATOM 2057 O O . THR A 1 268 ? 17.939 9.553 -15.292 1.00 84.25 268 THR A O 1
ATOM 2060 N N . ARG A 1 269 ? 18.353 9.833 -13.101 1.00 80.94 269 ARG A N 1
ATOM 2061 C CA . ARG A 1 269 ? 19.757 10.239 -13.268 1.00 80.94 269 ARG A CA 1
ATOM 2062 C C . ARG A 1 269 ? 20.615 9.200 -13.996 1.00 80.94 269 ARG A C 1
ATOM 2064 O O . ARG A 1 269 ? 21.610 9.563 -14.612 1.00 80.94 269 ARG A O 1
ATOM 2071 N N . ARG A 1 270 ? 20.254 7.914 -13.938 1.00 79.88 270 ARG A N 1
ATOM 2072 C CA . ARG A 1 270 ? 20.966 6.829 -14.639 1.00 79.88 270 ARG A CA 1
ATOM 2073 C C . ARG A 1 270 ? 20.480 6.590 -16.067 1.00 79.88 270 ARG A C 1
ATOM 2075 O O . ARG A 1 270 ? 21.056 5.749 -16.748 1.00 79.88 270 ARG A O 1
ATOM 2082 N N . LEU A 1 271 ? 19.400 7.249 -16.485 1.00 79.06 271 LEU A N 1
ATOM 2083 C CA . LEU A 1 271 ? 18.726 6.970 -17.750 1.00 79.06 271 LEU A CA 1
ATOM 2084 C C . LEU A 1 271 ? 19.037 7.971 -18.863 1.00 79.06 271 LEU A C 1
ATOM 2086 O O . LEU A 1 271 ? 18.575 7.731 -19.965 1.00 79.06 271 LEU A O 1
ATOM 2090 N N . GLU A 1 272 ? 19.796 9.047 -18.617 1.00 78.31 272 GLU A N 1
ATOM 2091 C CA . GLU A 1 272 ? 20.139 10.055 -19.646 1.00 78.31 272 GLU A CA 1
ATOM 2092 C C . GLU A 1 272 ? 18.924 10.455 -20.513 1.00 78.31 272 GLU A C 1
ATOM 2094 O O . GLU A 1 272 ? 18.958 10.446 -21.743 1.00 78.31 272 GLU A O 1
ATOM 2099 N N . LEU A 1 273 ? 17.792 10.741 -19.860 1.00 77.81 273 LEU A N 1
ATOM 2100 C CA . LEU A 1 273 ? 16.556 11.111 -20.549 1.00 77.81 273 LEU A CA 1
ATOM 2101 C C . LEU A 1 273 ? 16.725 12.494 -21.198 1.00 77.81 273 LEU A C 1
ATOM 2103 O O . LEU A 1 273 ? 17.140 13.440 -20.525 1.00 77.81 273 LEU A O 1
ATOM 2107 N N . ASN A 1 274 ? 16.360 12.648 -22.476 1.00 68.81 274 ASN A N 1
ATOM 2108 C CA . ASN A 1 274 ? 16.328 13.973 -23.110 1.00 68.81 274 ASN A CA 1
ATOM 2109 C C . ASN A 1 274 ? 15.104 14.738 -22.616 1.00 68.81 274 ASN A C 1
ATOM 2111 O O . ASN A 1 274 ? 14.021 14.652 -23.188 1.00 68.81 274 ASN A O 1
ATOM 2115 N N . LEU A 1 275 ? 15.282 15.492 -21.539 1.00 67.38 275 LEU A N 1
ATOM 2116 C CA . LEU A 1 275 ? 14.239 16.340 -20.961 1.00 67.38 275 LEU A CA 1
ATOM 2117 C C . LEU A 1 275 ? 14.078 17.677 -21.710 1.00 67.38 275 LEU A C 1
ATOM 2119 O O . LEU A 1 275 ? 13.411 18.585 -21.230 1.00 67.38 275 LEU A O 1
ATOM 2123 N N . THR A 1 276 ? 14.703 17.825 -22.880 1.00 56.00 276 THR A N 1
ATOM 2124 C CA . THR A 1 276 ? 14.809 19.096 -23.612 1.00 56.00 276 THR A CA 1
ATOM 2125 C C . THR A 1 276 ? 13.545 19.491 -24.377 1.00 56.00 276 THR A C 1
ATOM 2127 O O . THR A 1 276 ? 13.428 20.643 -24.790 1.00 56.00 276 THR A O 1
ATOM 2130 N N . ALA A 1 277 ? 12.569 18.596 -24.536 1.00 51.88 277 ALA A N 1
ATOM 2131 C CA . ALA A 1 277 ? 11.329 18.879 -25.254 1.00 51.88 277 ALA A CA 1
ATOM 2132 C C . ALA A 1 277 ? 10.195 19.278 -24.291 1.00 51.88 277 ALA A C 1
ATOM 2134 O O . ALA A 1 277 ? 9.302 18.490 -24.013 1.00 51.88 277 ALA A O 1
ATOM 2135 N N . GLY A 1 278 ? 10.267 20.510 -23.775 1.00 50.47 278 GLY A N 1
ATOM 2136 C CA . GLY A 1 278 ? 9.123 21.298 -23.298 1.00 50.47 278 GLY A CA 1
ATOM 2137 C C . GLY A 1 278 ? 8.169 20.656 -22.282 1.00 50.47 278 GLY A C 1
ATOM 2138 O O . GLY A 1 278 ? 7.162 20.072 -22.660 1.00 50.47 278 GLY A O 1
ATOM 2139 N N . GLY A 1 279 ? 8.376 20.937 -20.993 1.00 52.03 279 GLY A N 1
ATOM 2140 C CA . GLY A 1 279 ? 7.272 20.975 -20.026 1.00 52.03 279 GLY A CA 1
ATOM 2141 C C . GLY A 1 279 ? 7.516 20.214 -18.728 1.00 52.03 279 GLY A C 1
ATOM 2142 O O . GLY A 1 279 ? 7.432 18.995 -18.692 1.00 52.03 279 GLY A O 1
ATOM 2143 N N . GLN A 1 280 ? 7.688 20.993 -17.658 1.00 51.34 280 GLN A N 1
ATOM 2144 C CA . GLN A 1 280 ? 7.865 20.613 -16.252 1.00 51.34 280 GLN A CA 1
ATOM 2145 C C . GLN A 1 280 ? 9.229 20.009 -15.904 1.00 51.34 280 GLN A C 1
ATOM 2147 O O . GLN A 1 280 ? 9.576 18.902 -16.303 1.00 51.34 280 GLN A O 1
ATOM 2152 N N . ASP A 1 281 ? 9.973 20.752 -15.077 1.00 48.91 281 ASP A N 1
ATOM 2153 C CA . ASP A 1 281 ? 11.045 20.223 -14.240 1.00 48.91 281 ASP A CA 1
ATOM 2154 C C . ASP A 1 281 ? 10.545 18.942 -13.561 1.00 48.91 281 ASP A C 1
ATOM 2156 O O . ASP A 1 281 ? 9.783 18.995 -12.589 1.00 48.91 281 ASP A O 1
ATOM 2160 N N . LEU A 1 282 ? 10.975 17.779 -14.056 1.00 53.88 282 LEU A N 1
ATOM 2161 C CA . LEU A 1 282 ? 11.002 16.555 -13.265 1.00 53.88 282 LEU A CA 1
ATOM 2162 C C . LEU A 1 282 ? 12.004 16.808 -12.136 1.00 53.88 282 LEU A C 1
ATOM 2164 O O . LEU A 1 282 ? 13.190 16.492 -12.233 1.00 53.88 282 LEU A O 1
ATOM 2168 N N . ALA A 1 283 ? 11.538 17.491 -11.095 1.00 48.19 283 ALA A N 1
ATOM 2169 C CA . ALA A 1 283 ? 12.330 17.817 -9.932 1.00 48.19 283 ALA A CA 1
ATOM 2170 C C . ALA A 1 283 ? 12.871 16.518 -9.319 1.00 48.19 283 ALA A C 1
ATOM 2172 O O . ALA A 1 283 ? 12.107 15.595 -9.056 1.00 48.19 283 ALA A O 1
ATOM 2173 N N . VAL A 1 284 ? 14.185 16.490 -9.072 1.00 51.78 284 VAL A N 1
ATOM 2174 C CA . VAL A 1 284 ? 14.894 15.567 -8.168 1.00 51.78 284 VAL A CA 1
ATOM 2175 C C . VAL A 1 284 ? 14.660 14.066 -8.438 1.00 51.78 284 VAL A C 1
ATOM 2177 O O . VAL A 1 284 ? 13.667 13.488 -8.021 1.00 51.78 284 VAL A O 1
ATOM 2180 N N . ASP A 1 285 ? 15.648 13.429 -9.079 1.00 64.44 285 ASP A N 1
ATOM 2181 C CA . ASP A 1 285 ? 15.902 11.972 -9.140 1.00 64.44 285 ASP A CA 1
ATOM 2182 C C . ASP A 1 285 ? 14.650 11.074 -9.045 1.00 64.44 285 ASP A C 1
ATOM 2184 O O . ASP A 1 285 ? 14.467 10.301 -8.101 1.00 64.44 285 ASP A O 1
ATOM 2188 N N . SER A 1 286 ? 13.757 11.201 -10.029 1.00 76.06 286 SER A N 1
ATOM 2189 C CA . SER A 1 286 ? 12.534 10.404 -10.092 1.00 76.06 286 SER A CA 1
ATOM 2190 C C . SER A 1 286 ? 12.853 8.918 -10.263 1.00 76.06 286 SER A C 1
ATOM 2192 O O . SER A 1 286 ? 13.894 8.516 -10.788 1.00 76.06 286 SER A O 1
ATOM 2194 N N . VAL A 1 287 ? 11.933 8.070 -9.819 1.00 82.19 287 VAL A N 1
ATOM 2195 C CA . VAL A 1 287 ? 12.064 6.621 -9.950 1.00 82.19 287 VAL A CA 1
ATOM 2196 C C . VAL A 1 287 ? 11.547 6.191 -11.321 1.00 82.19 287 VAL A C 1
ATOM 2198 O O . VAL A 1 287 ? 10.522 6.685 -11.790 1.00 82.19 287 VAL A O 1
ATOM 2201 N N . ALA A 1 288 ? 12.236 5.247 -11.952 1.00 84.75 288 ALA A N 1
ATOM 2202 C CA . ALA A 1 288 ? 11.850 4.669 -13.226 1.00 84.75 288 ALA A CA 1
ATOM 2203 C C . ALA A 1 288 ? 11.912 3.138 -13.184 1.00 84.75 288 ALA A C 1
ATOM 2205 O O . ALA A 1 288 ? 12.834 2.548 -12.615 1.00 84.75 288 ALA A O 1
ATOM 2206 N N . LEU A 1 289 ? 10.923 2.484 -13.786 1.00 86.38 289 LEU A N 1
ATOM 2207 C CA . LEU A 1 289 ? 10.893 1.037 -13.964 1.00 86.38 289 LEU A CA 1
ATOM 2208 C C . LEU A 1 289 ? 11.368 0.704 -15.374 1.00 86.38 289 LEU A C 1
ATOM 2210 O O . LEU A 1 289 ? 10.678 1.021 -16.332 1.00 86.38 289 LEU A O 1
ATOM 2214 N N . VAL A 1 290 ? 12.518 0.046 -15.492 1.00 88.50 290 VAL A N 1
ATOM 2215 C CA . VAL A 1 290 ? 13.115 -0.348 -16.774 1.00 88.50 290 VAL A CA 1
ATOM 2216 C C . VAL A 1 290 ? 12.888 -1.828 -17.007 1.00 88.50 290 VAL A C 1
ATOM 2218 O O . VAL A 1 290 ? 13.197 -2.640 -16.132 1.00 88.50 290 VAL A O 1
ATOM 2221 N N . TRP A 1 291 ? 12.426 -2.192 -18.196 1.00 91.56 291 TRP A N 1
ATOM 2222 C CA . TRP A 1 291 ? 12.321 -3.581 -18.628 1.00 91.56 291 TRP A CA 1
ATOM 2223 C C . TRP A 1 291 ? 12.654 -3.735 -20.112 1.00 91.56 291 TRP A C 1
ATOM 2225 O O . TRP A 1 291 ? 12.738 -2.760 -20.858 1.00 91.56 291 TRP A O 1
ATOM 2235 N N . SER A 1 292 ? 12.864 -4.980 -20.531 1.00 88.00 292 SER A N 1
ATOM 2236 C CA . SER A 1 292 ? 13.077 -5.339 -21.931 1.00 88.00 292 SER A CA 1
ATOM 2237 C C . SER A 1 292 ? 12.091 -6.416 -22.342 1.00 88.00 292 SER A C 1
ATOM 2239 O O . SER A 1 292 ? 11.893 -7.378 -21.593 1.00 88.00 292 SER A O 1
ATOM 2241 N N . ASP A 1 293 ? 11.525 -6.256 -23.531 1.00 84.69 293 ASP A N 1
ATOM 2242 C CA . ASP A 1 293 ? 10.585 -7.180 -24.149 1.00 84.69 293 ASP A CA 1
ATOM 2243 C C . ASP A 1 293 ? 10.874 -7.273 -25.651 1.00 84.69 293 ASP A C 1
ATOM 2245 O O . ASP A 1 293 ? 11.079 -6.248 -26.292 1.00 84.69 293 ASP A O 1
ATOM 2249 N N . GLU A 1 294 ? 10.980 -8.490 -26.187 1.00 83.25 294 GLU A N 1
ATOM 2250 C CA . GLU A 1 294 ? 11.195 -8.755 -27.627 1.00 83.25 294 GLU A CA 1
ATOM 2251 C C . GLU A 1 294 ? 12.309 -7.927 -28.314 1.00 83.25 294 GLU A C 1
ATOM 2253 O O . GLU A 1 294 ? 12.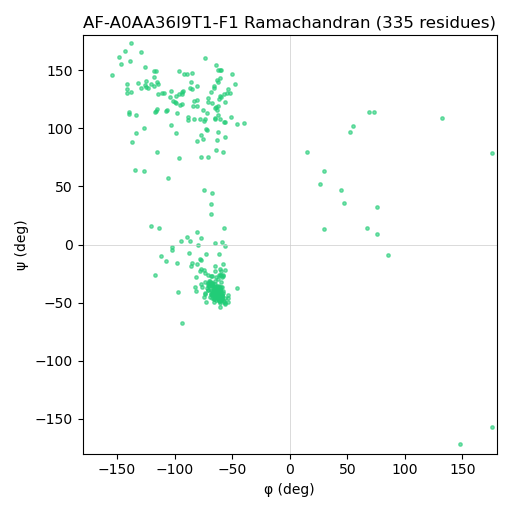209 -7.541 -29.473 1.00 83.25 294 GLU A O 1
ATOM 2258 N N . GLY A 1 295 ? 13.403 -7.641 -27.601 1.00 83.75 295 GLY A N 1
ATOM 2259 C CA . GLY A 1 295 ? 14.522 -6.840 -28.126 1.00 83.75 295 GLY A CA 1
ATOM 2260 C C . GLY A 1 295 ? 14.343 -5.326 -27.983 1.00 83.75 295 GLY A C 1
ATOM 2261 O O . GLY A 1 295 ? 15.311 -4.584 -28.130 1.00 83.75 295 GLY A O 1
ATOM 2262 N N . GLN A 1 296 ? 13.159 -4.865 -27.583 1.00 87.94 296 GLN A N 1
ATOM 2263 C CA . GLN A 1 296 ? 12.899 -3.476 -27.227 1.00 87.94 296 GLN A CA 1
ATOM 2264 C C . GLN A 1 296 ? 13.108 -3.250 -25.727 1.00 87.94 296 GLN A C 1
ATOM 2266 O O . GLN A 1 296 ? 12.868 -4.122 -24.890 1.00 87.94 296 GLN A O 1
ATOM 2271 N N . SER A 1 297 ? 13.573 -2.055 -25.366 1.00 90.12 297 SER A N 1
ATOM 2272 C CA . SER A 1 297 ? 13.705 -1.625 -23.973 1.00 90.12 297 SER A CA 1
ATOM 2273 C C . SER A 1 297 ? 12.748 -0.478 -23.697 1.00 90.12 297 SER A C 1
ATOM 2275 O O . SER A 1 297 ? 12.746 0.530 -24.405 1.00 90.12 297 SER A O 1
ATOM 2277 N N . PHE A 1 298 ? 11.985 -0.619 -22.622 1.00 91.25 298 PHE A N 1
ATOM 2278 C CA . PHE A 1 298 ? 11.027 0.366 -22.149 1.00 91.25 298 PHE A CA 1
ATOM 2279 C C . PHE A 1 298 ? 11.430 0.849 -20.761 1.00 91.25 298 PHE A C 1
ATOM 2281 O O . PHE A 1 298 ? 12.028 0.113 -19.971 1.00 91.25 298 PHE A O 1
ATOM 2288 N N . THR A 1 299 ? 11.101 2.099 -20.461 1.00 91.56 299 THR A N 1
ATOM 2289 C CA . THR A 1 299 ? 11.193 2.626 -19.105 1.00 91.56 299 THR A CA 1
ATOM 2290 C C . THR A 1 299 ? 9.977 3.475 -18.792 1.00 91.56 299 THR A C 1
ATOM 2292 O O . THR A 1 299 ? 9.583 4.325 -19.586 1.00 91.56 299 THR A O 1
ATOM 2295 N N . PHE A 1 300 ? 9.361 3.228 -17.642 1.00 89.50 300 PHE A N 1
ATOM 2296 C CA . PHE A 1 300 ? 8.242 4.019 -17.147 1.00 89.50 300 PHE A CA 1
ATOM 2297 C C . PHE A 1 300 ? 8.722 4.894 -15.997 1.00 89.50 300 PHE A C 1
ATOM 2299 O O . PHE A 1 300 ? 9.137 4.377 -14.960 1.00 89.50 300 PHE A O 1
ATOM 2306 N N . VAL A 1 301 ? 8.684 6.209 -16.189 1.00 88.81 301 VAL A N 1
ATOM 2307 C CA . VAL A 1 301 ? 9.076 7.212 -15.194 1.00 88.81 301 VAL A CA 1
ATOM 2308 C C . VAL A 1 301 ? 7.831 7.628 -14.429 1.00 88.81 301 VAL A C 1
ATOM 2310 O O . VAL A 1 301 ? 6.872 8.089 -15.037 1.00 88.81 301 VAL A O 1
ATOM 2313 N N . PHE A 1 302 ? 7.827 7.450 -13.111 1.00 87.19 302 PHE A N 1
ATOM 2314 C CA . PHE A 1 302 ? 6.653 7.739 -12.286 1.00 87.19 302 PHE A CA 1
ATOM 2315 C C . PHE A 1 302 ? 6.544 9.232 -11.979 1.00 87.19 302 PHE A C 1
ATOM 2317 O O . PHE A 1 302 ? 7.539 9.855 -11.603 1.00 87.19 302 PHE A O 1
ATOM 2324 N N . ASP A 1 303 ? 5.334 9.784 -12.073 1.00 80.25 303 ASP A N 1
ATOM 2325 C CA . ASP A 1 303 ? 5.054 11.119 -11.551 1.00 80.25 303 ASP A CA 1
ATOM 2326 C C . ASP A 1 303 ? 5.005 11.012 -10.020 1.00 80.25 303 ASP A C 1
ATOM 2328 O O . ASP A 1 303 ? 4.112 10.389 -9.443 1.00 80.25 303 ASP A O 1
ATOM 2332 N N . GLY A 1 304 ? 6.028 11.543 -9.343 1.00 66.50 304 GLY A N 1
ATOM 2333 C CA . GLY A 1 304 ? 6.174 11.468 -7.883 1.00 66.50 304 GLY A CA 1
ATOM 2334 C C . GLY A 1 304 ? 5.038 12.144 -7.106 1.00 66.50 304 GLY A C 1
ATOM 2335 O O . GLY A 1 304 ? 4.954 11.995 -5.886 1.00 66.50 304 GLY A O 1
ATOM 2336 N N . LYS A 1 305 ? 4.145 12.860 -7.798 1.00 63.91 305 LYS A N 1
ATOM 2337 C CA . LYS A 1 305 ? 2.889 13.396 -7.272 1.00 63.91 305 LYS A CA 1
ATOM 2338 C C . LYS A 1 305 ? 1.862 12.263 -7.177 1.00 63.91 305 LYS A C 1
ATOM 2340 O O . LYS A 1 305 ? 0.975 12.126 -8.014 1.00 63.91 305 LYS A O 1
ATOM 2345 N N . ALA A 1 306 ? 2.027 11.399 -6.178 1.00 53.69 306 ALA A N 1
ATOM 2346 C CA . ALA A 1 306 ? 1.126 10.273 -5.959 1.00 53.69 306 ALA A CA 1
ATOM 2347 C C . ALA A 1 306 ? -0.341 10.737 -5.872 1.00 53.69 306 ALA A C 1
ATOM 2349 O O . ALA A 1 306 ? -0.663 11.688 -5.162 1.00 53.69 306 ALA A O 1
ATOM 2350 N N . SER A 1 307 ? -1.228 10.030 -6.575 1.00 47.28 307 SER A N 1
ATOM 2351 C CA . SER A 1 307 ? -2.676 10.146 -6.398 1.00 47.28 307 SER A CA 1
ATOM 2352 C C . SER A 1 307 ? -3.028 9.725 -4.968 1.00 47.28 307 SER A C 1
ATOM 2354 O O . SER A 1 307 ? -2.755 8.592 -4.568 1.00 47.28 307 SER A O 1
ATOM 2356 N N . GLU A 1 308 ? -3.616 10.637 -4.189 1.00 50.91 308 GLU A N 1
ATOM 2357 C CA . GLU A 1 308 ? -3.943 10.435 -2.767 1.00 50.91 308 GLU A CA 1
ATOM 2358 C C . GLU A 1 308 ? -4.878 9.234 -2.508 1.00 50.91 308 GLU A C 1
ATOM 2360 O O . GLU A 1 308 ? -4.956 8.737 -1.384 1.00 50.91 308 GLU A O 1
ATOM 2365 N N . GLU A 1 309 ? -5.563 8.722 -3.536 1.00 44.03 309 GLU A N 1
ATOM 2366 C CA . GLU A 1 309 ? -6.565 7.660 -3.398 1.00 44.03 309 GLU A CA 1
ATOM 2367 C C . GLU A 1 309 ? -5.997 6.231 -3.410 1.00 44.03 309 GLU A C 1
ATOM 2369 O O . GLU A 1 309 ? -6.655 5.306 -2.929 1.00 44.03 309 GLU A O 1
ATOM 2374 N N . LEU A 1 310 ? -4.768 6.019 -3.894 1.00 50.94 310 LEU A N 1
ATOM 2375 C CA . LEU A 1 310 ? -4.124 4.702 -3.935 1.00 50.94 310 LEU A CA 1
ATOM 2376 C C . LEU A 1 310 ? -2.663 4.845 -3.504 1.00 50.94 310 LEU A C 1
ATOM 2378 O O . LEU A 1 310 ? -1.774 5.024 -4.327 1.00 50.94 310 LEU A O 1
ATOM 2382 N N . ALA A 1 311 ? -2.422 4.743 -2.194 1.00 57.59 311 ALA A N 1
ATOM 2383 C CA . ALA A 1 311 ? -1.119 4.876 -1.532 1.00 57.59 311 ALA A CA 1
ATOM 2384 C C . ALA A 1 311 ? -0.114 3.739 -1.853 1.00 57.59 311 ALA A C 1
ATOM 2386 O O . ALA A 1 311 ? 0.523 3.185 -0.954 1.00 57.59 311 ALA A O 1
ATOM 2387 N N . LEU A 1 312 ? 0.006 3.346 -3.123 1.00 65.00 312 LEU A N 1
ATOM 2388 C CA . LEU A 1 312 ? 1.024 2.429 -3.617 1.00 65.00 312 LEU A CA 1
ATOM 2389 C C . LEU A 1 312 ? 2.147 3.246 -4.248 1.00 65.00 312 LEU A C 1
ATOM 2391 O O . LEU A 1 312 ? 1.948 4.020 -5.179 1.00 65.00 312 LEU A O 1
ATOM 2395 N N . THR A 1 313 ? 3.344 3.064 -3.715 1.00 76.31 313 THR A N 1
ATOM 2396 C CA . THR A 1 313 ? 4.571 3.642 -4.249 1.00 76.31 313 THR A CA 1
ATOM 2397 C C . THR A 1 313 ? 4.994 2.912 -5.531 1.00 76.31 313 THR A C 1
ATOM 2399 O O . THR A 1 313 ? 4.643 1.743 -5.725 1.00 76.31 313 THR A O 1
ATOM 2402 N N . PRO A 1 314 ? 5.838 3.532 -6.375 1.00 76.50 314 PRO A N 1
ATOM 2403 C CA . PRO A 1 314 ? 6.501 2.857 -7.494 1.00 76.50 314 PRO A CA 1
ATOM 2404 C C . PRO A 1 314 ? 7.114 1.499 -7.150 1.00 76.50 314 PRO A C 1
ATOM 2406 O O . PRO A 1 314 ? 7.070 0.541 -7.925 1.00 76.50 314 PRO A O 1
ATOM 2409 N N . LEU A 1 315 ? 7.668 1.421 -5.943 1.00 76.38 315 LEU A N 1
ATOM 2410 C CA . LEU A 1 315 ? 8.273 0.228 -5.393 1.00 76.38 315 LEU A CA 1
ATOM 2411 C C . LEU A 1 315 ? 7.222 -0.861 -5.112 1.00 76.38 315 LEU A C 1
ATOM 2413 O O . LEU A 1 315 ? 7.439 -2.021 -5.462 1.00 76.38 315 LEU A O 1
ATOM 2417 N N . ASP A 1 316 ? 6.071 -0.486 -4.547 1.00 75.25 316 ASP A N 1
ATOM 2418 C CA . ASP A 1 316 ? 4.946 -1.395 -4.301 1.00 75.25 316 ASP A CA 1
ATOM 2419 C C . ASP A 1 316 ? 4.428 -2.004 -5.610 1.00 75.25 316 ASP A C 1
ATOM 2421 O O . ASP A 1 316 ? 4.230 -3.216 -5.686 1.00 75.25 316 ASP A O 1
ATOM 2425 N N . ALA A 1 317 ? 4.267 -1.200 -6.664 1.00 76.25 317 ALA A N 1
ATOM 2426 C CA . ALA A 1 317 ? 3.811 -1.691 -7.964 1.00 76.25 317 ALA A CA 1
ATOM 2427 C C . ALA A 1 317 ? 4.817 -2.644 -8.625 1.00 76.25 317 ALA A C 1
ATOM 2429 O O . ALA A 1 317 ? 4.420 -3.686 -9.149 1.00 76.25 317 ALA A O 1
ATOM 2430 N N . ALA A 1 318 ? 6.116 -2.334 -8.555 1.00 76.50 318 ALA A N 1
ATOM 2431 C CA . ALA A 1 318 ? 7.160 -3.215 -9.073 1.00 76.50 318 ALA A CA 1
ATOM 2432 C C . ALA A 1 318 ? 7.174 -4.571 -8.346 1.00 76.50 318 ALA A C 1
ATOM 2434 O O . ALA A 1 318 ? 7.304 -5.617 -8.985 1.00 76.50 318 ALA A O 1
ATOM 2435 N N . TYR A 1 319 ? 7.006 -4.579 -7.019 1.00 75.50 319 TYR A N 1
ATOM 2436 C CA . TYR A 1 319 ? 6.922 -5.830 -6.260 1.00 75.50 319 TYR A CA 1
ATOM 2437 C C . TYR A 1 319 ? 5.629 -6.587 -6.504 1.00 75.50 319 TYR A C 1
ATOM 2439 O O . TYR A 1 319 ? 5.670 -7.808 -6.631 1.00 75.50 319 TYR A O 1
ATOM 2447 N N . LEU A 1 320 ? 4.503 -5.888 -6.615 1.00 76.88 320 LEU A N 1
ATOM 2448 C CA . LEU A 1 320 ? 3.223 -6.500 -6.937 1.00 76.88 320 LEU A CA 1
ATOM 2449 C C . LEU A 1 320 ? 3.292 -7.213 -8.286 1.00 76.88 320 LEU A C 1
ATOM 2451 O O . LEU A 1 320 ? 2.923 -8.383 -8.370 1.00 76.88 320 LEU A O 1
ATOM 2455 N N . ALA A 1 321 ? 3.862 -6.565 -9.302 1.00 76.62 321 ALA A N 1
ATOM 2456 C CA . ALA A 1 321 ? 4.065 -7.175 -10.607 1.00 76.62 321 ALA A CA 1
ATOM 2457 C C . ALA A 1 321 ? 4.974 -8.420 -10.529 1.00 76.62 321 ALA A C 1
ATOM 2459 O O . ALA A 1 321 ? 4.656 -9.455 -11.112 1.00 76.62 321 ALA A O 1
ATOM 2460 N N . LYS A 1 322 ? 6.063 -8.369 -9.746 1.00 78.94 322 LYS A N 1
ATOM 2461 C CA . LYS A 1 322 ? 6.967 -9.518 -9.538 1.00 78.94 322 LYS A CA 1
ATOM 2462 C C . LYS A 1 322 ? 6.318 -10.684 -8.801 1.00 78.94 322 LYS A C 1
ATOM 2464 O O . LYS A 1 322 ? 6.512 -11.825 -9.204 1.00 78.94 322 LYS A O 1
ATOM 2469 N N . LEU A 1 323 ? 5.554 -10.418 -7.743 1.00 74.00 323 LEU A N 1
ATOM 2470 C CA . LEU A 1 323 ? 4.825 -11.450 -7.002 1.00 74.00 323 LEU A CA 1
ATOM 2471 C C . LEU A 1 323 ? 3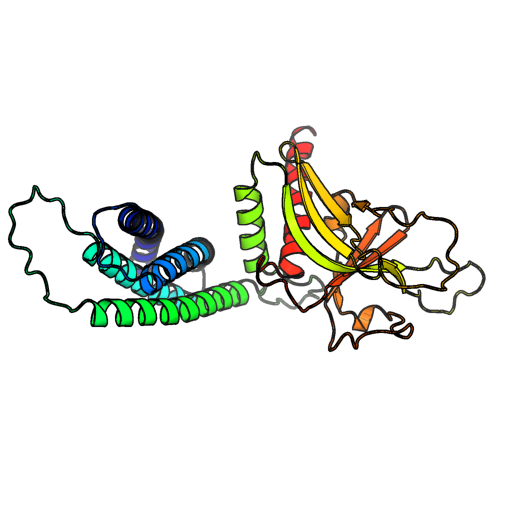.797 -12.145 -7.896 1.00 74.00 323 LEU A C 1
ATOM 2473 O O . LEU A 1 323 ? 3.719 -13.370 -7.907 1.00 74.00 323 LEU A O 1
ATOM 2477 N N . CYS A 1 324 ? 3.054 -11.362 -8.677 1.00 75.19 324 CYS A N 1
ATOM 2478 C CA . CYS A 1 324 ? 2.094 -11.885 -9.642 1.00 75.19 324 CYS A CA 1
ATOM 2479 C C . CYS A 1 324 ? 2.773 -12.733 -10.727 1.00 75.19 324 CYS A C 1
ATOM 2481 O O . CYS A 1 324 ? 2.218 -13.742 -11.153 1.00 75.19 324 CYS A O 1
ATOM 2483 N N . ALA A 1 325 ? 3.982 -12.351 -11.151 1.00 75.88 325 ALA A N 1
ATOM 2484 C CA . ALA A 1 325 ? 4.771 -13.142 -12.086 1.00 75.88 325 ALA A CA 1
ATOM 2485 C C . ALA A 1 325 ? 5.253 -14.461 -11.466 1.00 75.88 325 ALA A C 1
ATOM 2487 O O . ALA A 1 325 ? 5.126 -15.503 -12.099 1.00 75.88 325 ALA A O 1
ATOM 2488 N N . GLY A 1 326 ? 5.781 -14.426 -10.237 1.00 69.75 326 GLY A N 1
ATOM 2489 C CA . GLY A 1 326 ? 6.303 -15.603 -9.535 1.00 69.75 326 GLY A CA 1
ATOM 2490 C C . GLY A 1 326 ? 5.231 -16.647 -9.218 1.00 69.75 326 GLY A C 1
ATOM 2491 O O . GLY A 1 326 ? 5.452 -17.827 -9.453 1.00 69.75 326 GLY A O 1
ATOM 2492 N N . ALA A 1 327 ? 4.037 -16.214 -8.799 1.00 60.44 327 ALA A N 1
ATOM 2493 C CA . ALA A 1 327 ? 2.918 -17.112 -8.495 1.00 60.44 327 ALA A CA 1
ATOM 2494 C C . ALA A 1 327 ? 2.448 -17.957 -9.695 1.00 60.44 327 ALA A C 1
ATOM 2496 O O . ALA A 1 327 ? 1.802 -18.985 -9.507 1.00 60.44 327 ALA A O 1
ATOM 2497 N N . ARG A 1 328 ? 2.758 -17.532 -10.927 1.00 57.34 328 ARG A N 1
ATOM 2498 C CA . ARG A 1 328 ? 2.478 -18.302 -12.144 1.00 57.34 328 ARG A CA 1
ATOM 2499 C C . ARG A 1 328 ? 3.463 -19.463 -12.327 1.00 57.34 328 ARG A C 1
ATOM 2501 O O . ARG A 1 328 ? 3.046 -20.539 -12.729 1.00 57.34 328 ARG A O 1
ATOM 2508 N N . PHE A 1 329 ? 4.736 -19.270 -11.971 1.00 54.34 329 PHE A N 1
ATOM 2509 C CA . PHE A 1 329 ? 5.771 -20.303 -12.107 1.00 54.34 329 PHE A CA 1
ATOM 2510 C C . PHE A 1 329 ? 5.594 -21.464 -11.122 1.00 54.34 329 PHE A C 1
ATOM 2512 O O . PHE A 1 329 ? 5.907 -22.596 -11.478 1.00 54.34 329 PHE A O 1
ATOM 2519 N N . ASP A 1 330 ? 5.046 -21.212 -9.931 1.00 55.34 330 ASP A N 1
ATOM 2520 C CA . ASP A 1 330 ? 4.760 -22.279 -8.961 1.00 55.34 330 ASP A CA 1
ATOM 2521 C C . ASP A 1 330 ? 3.629 -23.214 -9.431 1.00 55.34 330 ASP A C 1
ATOM 2523 O O . ASP A 1 330 ? 3.610 -24.383 -9.064 1.00 55.34 330 ASP A O 1
ATOM 2527 N N . LEU A 1 331 ? 2.704 -22.726 -10.269 1.00 52.66 331 LEU A N 1
ATOM 2528 C CA . LEU A 1 331 ? 1.605 -23.532 -10.820 1.00 52.66 331 LEU A CA 1
ATOM 2529 C C . LEU A 1 331 ? 2.043 -24.359 -12.034 1.00 52.66 331 LEU A C 1
ATOM 2531 O O . LEU A 1 331 ? 1.603 -25.494 -12.188 1.00 52.66 331 LEU A O 1
ATOM 2535 N N . ASP A 1 332 ? 2.928 -23.814 -12.870 1.00 54.12 332 ASP A N 1
ATOM 2536 C CA . ASP A 1 332 ? 3.444 -24.519 -14.051 1.00 54.12 332 ASP A CA 1
ATOM 2537 C C . ASP A 1 332 ? 4.516 -25.574 -13.670 1.00 54.12 332 ASP A C 1
ATOM 2539 O O . ASP A 1 332 ? 4.760 -26.532 -14.409 1.00 54.12 332 ASP A O 1
ATOM 2543 N N . GLY A 1 333 ? 5.134 -25.436 -12.487 1.00 48.22 333 GLY A N 1
ATOM 2544 C CA . GLY A 1 333 ? 6.143 -26.354 -11.942 1.00 48.22 333 GLY A CA 1
ATOM 2545 C C . GLY A 1 333 ? 5.606 -27.663 -11.346 1.00 48.22 333 GLY A C 1
ATOM 2546 O O . GLY A 1 333 ? 6.385 -28.593 -11.160 1.00 48.22 333 GLY A O 1
ATOM 2547 N N . GLU A 1 334 ? 4.298 -27.789 -11.095 1.00 42.78 334 GLU A N 1
ATOM 2548 C CA . GLU A 1 334 ? 3.681 -29.050 -10.636 1.00 42.78 334 GLU A CA 1
ATOM 2549 C C . GLU A 1 334 ? 3.427 -30.064 -11.773 1.00 42.78 334 GLU A C 1
ATOM 2551 O O . GLU A 1 334 ? 2.978 -31.180 -11.518 1.00 42.78 334 GLU A O 1
ATOM 2556 N N . THR A 1 335 ? 3.769 -29.727 -13.024 1.00 38.94 335 THR A N 1
ATOM 2557 C CA . THR A 1 335 ? 3.637 -30.631 -14.188 1.00 38.94 335 THR A CA 1
ATOM 2558 C C . THR A 1 335 ? 4.957 -31.073 -14.826 1.00 38.94 335 THR A C 1
ATOM 2560 O O . THR A 1 335 ? 4.944 -31.642 -15.915 1.00 38.94 335 THR A O 1
ATOM 2563 N N . ALA A 1 336 ? 6.095 -30.873 -14.158 1.00 33.00 336 ALA A N 1
ATOM 2564 C CA . ALA A 1 336 ? 7.383 -31.409 -14.600 1.00 33.00 336 ALA A CA 1
ATOM 2565 C C . ALA A 1 336 ? 7.921 -32.442 -13.594 1.00 33.00 336 ALA A C 1
ATOM 2567 O O . ALA A 1 336 ? 8.778 -32.134 -12.765 1.00 33.00 336 ALA A O 1
ATOM 2568 N N . VAL A 1 337 ? 7.388 -33.666 -13.684 1.00 34.81 337 VAL A N 1
ATOM 2569 C CA . VAL A 1 337 ? 8.119 -34.901 -13.343 1.00 34.81 337 VAL A CA 1
ATOM 2570 C C . VAL A 1 337 ? 8.725 -35.437 -14.629 1.00 34.81 337 VAL A C 1
ATOM 2572 O O . VAL A 1 337 ? 7.984 -35.481 -15.636 1.00 34.81 337 VAL A O 1
#

Nearest PDB structures (foldseek):
  4e40-assembly1_A  TM=3.480E-01  e=1.818E+00  Trypanosoma congolense IL3000

Foldseek 3Di:
DVVLVVVLVVLVVLLVVLVVLLVVLLVLLVVLVPPPPPPPQDPVNNVLSVLLNVLSVLVSQLLSVLSVVVSVDDPVSVVLSVLLSVLSVVSSVLSVLVDPPDPPDDDDDPNDPQDPVNSSVVSVVSSVVSVVSSVSSLVSQQVVQDPPDPPDDDPDPGQSVSLLSLLVVLVVVCAQHWDFSDKFKFWKWWFDDDDPPDPPDDTAIDTPAGIWIWTWIDHGHLAIWIKIWHDDPLDDPDPDPDPDDDSPDGPIDIDHLLQLQQKDKAWVVVRNYCPPPDDDDPPDTFIWIWTDDPNIIMITTGDPPDDPPDPNDPSSVSSSSVVSNVSVVVVVVVPDD

Sequence (337 aa):
MASIIAGTWSLISSSAEVISKARGMTLGIHKLLLSPDRAELSDADRRRLLGLQRRVQCMVQPLNFLLLWSKRRDLRVQQVVLSAQELLFDIYSFIECLSPEDPMGQGRSRRSSVSNATKSEQLEFFLRELDFTCISVNMAVSMEARPVCGNGRATGAGVSLLALLRAHRRVKEMEGRSGHLCAMVGCLYRKAEAAACDTSLPAQWVPALSLATLKVVSRETKSYGVEVESRLPLSQDASFSETGVGLNSFARLEFPISVALKARLVTTRRLELNLTAGGQDLAVDSVALVWSDEGQSFTFVFDGKASEELALTPLDAAYLAKLCAGARFDLDGETAV

Solvent-accessible surface area (backbone atoms only — not comparable to full-atom values): 20036 Å² total; per-residue (Å²): 120,68,68,63,54,54,56,53,51,52,53,57,58,43,51,60,49,50,54,50,45,55,50,47,39,45,49,48,54,50,53,62,71,67,45,84,87,62,86,78,72,50,75,65,54,54,52,49,52,54,52,44,45,53,51,53,63,63,39,50,60,62,50,52,49,49,60,66,51,44,77,78,52,60,76,70,57,45,52,57,51,50,55,48,48,53,52,52,50,53,52,36,54,52,52,52,73,69,51,80,72,67,96,80,68,90,67,92,72,85,73,75,87,72,48,72,67,60,54,52,55,49,52,52,49,51,46,54,53,48,52,54,42,49,51,50,52,52,49,47,49,54,59,69,47,51,76,81,81,72,94,64,90,79,83,66,82,72,67,58,49,64,32,44,53,54,28,52,53,48,52,60,75,38,62,91,46,63,46,73,72,42,75,46,53,26,29,34,28,33,53,50,81,73,62,95,84,57,95,80,67,77,80,44,40,41,79,72,33,85,49,25,33,47,28,35,33,32,66,54,90,89,41,51,35,35,35,39,36,42,77,74,73,93,79,68,97,66,93,65,90,69,88,85,76,63,96,80,68,70,53,68,48,79,44,66,25,65,42,36,68,68,42,42,83,45,46,46,80,80,50,67,61,71,77,81,79,78,82,76,86,80,69,74,73,40,53,24,45,34,34,63,57,98,92,44,40,40,34,39,37,47,49,86,77,67,59,88,90,55,92,64,50,76,66,24,51,51,40,32,36,28,52,54,31,50,62,45,52,65,63,63,55,78,72,71,127